Protein AF-A0AAE3E131-F1 (afdb_monomer_lite)

Sequence (321 aa):
MKKLLCIIGIIFATMMSTTAFAEMFSFQSVLGVNDISDIQSAVIVGDNGKCADIEQEDLQQWLNVYWNFQGYEPVILPQSNNGYYYIKLWNKDKTKSYVVNANSGILVGRYGEPSKSHGEVKENYLWYFPYIGNARNALYTENSILQTKYLYEGYNLRDVTSDDVAVVPEDNIFSSDGASDWAKEEMQKAAACNLLPIDFTNEYTRSITRKEFCDLIYRLTATEFNPIADSRKGQQDAIKHVIAERQLEDKISEVSYSDCDDEKIKFLSGAGIIYGMDDGTFAPDDNITREQAAAILYRTAGFLGNKTIVEPNGTTFDMEN

Structure (mmCIF, N/CA/C/O backbone):
data_AF-A0AAE3E131-F1
#
_entry.id   AF-A0AAE3E131-F1
#
loop_
_atom_site.group_PDB
_atom_site.id
_atom_site.type_symbol
_atom_site.label_atom_id
_atom_site.label_alt_id
_atom_site.label_comp_id
_atom_site.label_asym_id
_atom_site.label_entity_id
_atom_site.label_seq_id
_atom_site.pdbx_PDB_ins_code
_atom_site.Cartn_x
_atom_site.Cartn_y
_atom_site.Cartn_z
_atom_site.occupancy
_atom_site.B_iso_or_equiv
_atom_site.auth_seq_id
_atom_site.auth_comp_id
_atom_site.auth_asym_id
_atom_site.auth_atom_id
_atom_site.pdbx_PDB_model_num
ATOM 1 N N . MET A 1 1 ? 7.862 -22.909 -12.259 1.00 36.69 1 MET A N 1
ATOM 2 C CA . MET A 1 1 ? 7.243 -23.090 -13.594 1.00 36.69 1 MET A CA 1
ATOM 3 C C . MET A 1 1 ? 5.723 -23.082 -13.603 1.00 36.69 1 MET A C 1
ATOM 5 O O . MET A 1 1 ? 5.186 -22.568 -14.564 1.00 36.69 1 MET A O 1
ATOM 9 N N . LYS A 1 2 ? 5.028 -23.461 -12.517 1.00 25.12 2 LYS A N 1
ATOM 10 C CA . LYS A 1 2 ? 3.771 -22.765 -12.199 1.00 25.12 2 LYS A CA 1
ATOM 11 C C . LYS A 1 2 ? 4.055 -21.260 -11.985 1.00 25.12 2 LYS A C 1
ATOM 13 O O . LYS A 1 2 ? 3.599 -20.493 -12.792 1.00 25.12 2 LYS A O 1
ATOM 18 N N . LYS A 1 3 ? 5.257 -20.867 -11.553 1.00 28.59 3 LYS A N 1
ATOM 19 C CA . LYS A 1 3 ? 5.491 -19.783 -10.576 1.00 28.59 3 LYS A CA 1
ATOM 20 C C . LYS A 1 3 ? 5.820 -18.393 -11.206 1.00 28.59 3 LYS A C 1
ATOM 22 O O . LYS A 1 3 ? 6.518 -17.612 -10.586 1.00 28.59 3 LYS A O 1
ATOM 27 N N . LEU A 1 4 ? 5.361 -18.113 -12.432 1.00 33.81 4 LEU A N 1
ATOM 28 C CA . LEU A 1 4 ? 5.348 -16.762 -13.056 1.00 33.81 4 LEU A CA 1
ATOM 29 C C . LEU A 1 4 ? 3.899 -16.219 -13.147 1.00 33.81 4 LEU A C 1
ATOM 31 O O . LEU A 1 4 ? 3.644 -15.238 -13.836 1.00 33.81 4 LEU A O 1
ATOM 35 N N . LEU A 1 5 ? 2.964 -16.970 -12.551 1.00 30.42 5 LEU A N 1
ATOM 36 C CA . LEU A 1 5 ? 1.536 -17.100 -12.870 1.00 30.42 5 LEU A CA 1
ATOM 37 C C . LEU A 1 5 ? 0.858 -15.727 -12.937 1.00 30.42 5 LEU A C 1
ATOM 39 O O . LEU A 1 5 ? 0.591 -15.161 -11.896 1.00 30.42 5 LEU A O 1
ATOM 43 N N . CYS A 1 6 ? 0.608 -15.073 -14.063 1.00 30.12 6 CYS A N 1
ATOM 44 C CA . CYS A 1 6 ? 0.939 -15.330 -15.456 1.00 30.12 6 CYS A CA 1
ATOM 45 C C . CYS A 1 6 ? 1.333 -13.970 -16.080 1.00 30.12 6 CYS A C 1
ATOM 47 O O . CYS A 1 6 ? 0.477 -13.270 -16.607 1.00 30.12 6 CYS A O 1
ATOM 49 N N . ILE A 1 7 ? 2.614 -13.575 -15.990 1.00 37.34 7 ILE A N 1
ATOM 50 C CA . ILE A 1 7 ? 3.232 -12.438 -16.720 1.00 37.34 7 ILE A CA 1
ATOM 51 C C . ILE A 1 7 ? 2.386 -11.150 -16.621 1.00 37.34 7 ILE A C 1
ATOM 53 O O . ILE A 1 7 ? 1.762 -10.745 -17.594 1.00 37.34 7 ILE A O 1
ATOM 57 N N . ILE A 1 8 ? 2.321 -10.520 -15.440 1.00 42.91 8 ILE A N 1
ATOM 58 C CA . ILE A 1 8 ? 1.691 -9.193 -15.209 1.00 42.91 8 ILE A CA 1
ATOM 59 C C . ILE A 1 8 ? 0.171 -9.106 -15.500 1.00 42.91 8 ILE A C 1
ATOM 61 O O . ILE A 1 8 ? -0.449 -8.090 -15.221 1.00 42.91 8 ILE A O 1
ATOM 65 N N . GLY A 1 9 ? -0.479 -10.180 -15.957 1.00 34.25 9 GLY A N 1
ATOM 66 C CA . GLY A 1 9 ? -1.739 -10.042 -16.683 1.00 34.25 9 GLY A CA 1
ATOM 67 C C . GLY A 1 9 ? -1.420 -9.524 -18.084 1.00 34.25 9 GLY A C 1
ATOM 68 O O . GLY A 1 9 ? -1.602 -8.355 -18.388 1.00 34.25 9 GLY A O 1
ATOM 69 N N . ILE A 1 10 ? -0.881 -10.404 -18.929 1.00 39.97 10 ILE A N 1
ATOM 70 C CA . ILE A 1 10 ? -0.562 -10.224 -20.354 1.00 39.97 10 ILE A CA 1
ATOM 71 C C . ILE A 1 10 ? -1.475 -9.190 -21.057 1.00 39.97 10 ILE A C 1
ATOM 73 O O . ILE A 1 10 ? -2.520 -9.543 -21.580 1.00 39.97 10 ILE A O 1
ATOM 77 N N . ILE A 1 11 ? -1.005 -7.946 -21.191 1.00 40.03 11 ILE A N 1
ATOM 78 C CA . ILE A 1 11 ? -1.297 -7.071 -22.342 1.00 40.03 11 ILE A CA 1
ATOM 79 C C . ILE A 1 11 ? -2.785 -6.776 -22.483 1.00 40.03 11 ILE A C 1
ATOM 81 O O . ILE A 1 11 ? -3.490 -7.315 -23.338 1.00 40.03 11 ILE A O 1
ATOM 85 N N . PHE A 1 12 ? -3.269 -5.897 -21.628 1.00 36.62 12 PHE A N 1
ATOM 86 C CA . PHE A 1 12 ? -4.630 -5.445 -21.740 1.00 36.62 12 PHE A CA 1
ATOM 87 C C . PHE A 1 12 ? -4.771 -4.374 -22.815 1.00 36.62 12 PHE A C 1
ATOM 89 O O . PHE A 1 12 ? -4.023 -3.404 -22.886 1.00 36.62 12 PHE A O 1
ATOM 96 N N . ALA A 1 13 ? -5.687 -4.656 -23.731 1.00 28.27 13 ALA A N 1
ATOM 97 C CA . ALA A 1 13 ? -5.667 -4.178 -25.093 1.00 28.27 13 ALA A CA 1
ATOM 98 C C . ALA A 1 13 ? -6.467 -2.884 -25.308 1.00 28.27 13 ALA A C 1
ATOM 100 O O . ALA A 1 13 ? -7.664 -2.833 -25.059 1.00 28.27 13 ALA A O 1
ATOM 101 N N . THR A 1 14 ? -5.774 -1.931 -25.935 1.00 36.47 14 THR A N 1
ATOM 102 C CA . THR A 1 14 ? -6.199 -0.990 -26.991 1.00 36.47 14 THR A CA 1
ATOM 103 C C . THR A 1 14 ? -7.286 0.071 -26.741 1.00 36.47 14 THR A C 1
ATOM 105 O O . THR A 1 14 ? -8.470 -0.220 -26.653 1.00 36.47 14 THR A O 1
ATOM 108 N N . MET A 1 15 ? -6.811 1.313 -26.938 1.00 43.84 15 MET A N 1
ATOM 109 C CA . MET A 1 15 ? -7.428 2.534 -27.495 1.00 43.84 15 MET A CA 1
ATOM 110 C C . MET A 1 15 ? -8.333 3.432 -26.619 1.00 43.84 15 MET A C 1
ATOM 112 O O . MET A 1 15 ? -9.508 3.174 -26.416 1.00 43.84 15 MET A O 1
ATOM 116 N N . MET A 1 16 ? -7.742 4.609 -26.348 1.00 37.19 16 MET A N 1
ATOM 117 C CA . MET A 1 16 ? -8.283 5.969 -26.159 1.00 37.19 16 MET A CA 1
ATOM 118 C C . MET A 1 16 ? -8.831 6.460 -24.797 1.00 37.19 16 MET A C 1
ATOM 120 O O . MET A 1 16 ? -9.894 6.081 -24.336 1.00 37.19 16 MET A O 1
ATOM 124 N N . SER A 1 17 ? -8.091 7.484 -24.339 1.00 34.62 17 SER A N 1
ATOM 125 C CA . SER A 1 17 ? -8.411 8.792 -23.730 1.00 34.62 17 SER A CA 1
ATOM 126 C C . SER A 1 17 ? -8.748 8.975 -22.238 1.00 34.62 17 SER A C 1
ATOM 128 O O . SER A 1 17 ? -9.816 8.608 -21.766 1.00 34.62 17 SER A O 1
ATOM 130 N N . THR A 1 18 ? -7.854 9.792 -21.655 1.00 35.41 18 THR A N 1
ATOM 131 C CA . THR A 1 18 ? -7.895 10.735 -20.518 1.00 35.41 18 THR A CA 1
ATOM 132 C C . THR A 1 18 ? -7.893 10.201 -19.086 1.00 35.41 18 THR A C 1
ATOM 134 O O . THR A 1 18 ? -8.876 9.669 -18.593 1.00 35.41 18 THR A O 1
ATOM 137 N N . THR A 1 19 ? -6.764 10.502 -18.438 1.00 33.78 19 THR A N 1
ATOM 138 C CA . THR A 1 19 ? -6.406 10.411 -17.020 1.00 33.78 19 THR A CA 1
ATOM 139 C C . THR A 1 19 ? -7.459 10.998 -16.082 1.00 33.78 19 THR A C 1
ATOM 141 O O . THR A 1 19 ? -7.807 12.176 -16.215 1.00 33.78 19 THR A O 1
ATOM 144 N N . ALA A 1 20 ? -7.841 10.240 -15.057 1.00 33.19 20 ALA A N 1
ATOM 145 C CA . ALA A 1 20 ? -8.354 10.799 -13.812 1.00 33.19 20 ALA A CA 1
ATOM 146 C C . ALA A 1 20 ? -7.302 10.561 -12.720 1.00 33.19 20 ALA A C 1
ATOM 148 O O . ALA A 1 20 ? -6.934 9.422 -12.447 1.00 33.19 20 ALA A O 1
ATOM 149 N N . PHE A 1 21 ? -6.797 11.636 -12.106 1.00 39.88 21 PHE A N 1
ATOM 150 C CA . PHE A 1 21 ? -6.130 11.527 -10.806 1.00 39.88 21 PHE A CA 1
ATOM 151 C C . PHE A 1 21 ? -7.026 10.698 -9.876 1.00 39.88 21 PHE A C 1
ATOM 153 O O . PHE A 1 21 ? -8.243 10.893 -9.905 1.00 39.88 21 PHE A O 1
ATOM 160 N N . ALA A 1 22 ? -6.454 9.808 -9.055 1.00 50.22 22 ALA A N 1
ATOM 161 C CA . ALA A 1 22 ? -7.207 9.203 -7.961 1.00 50.22 22 ALA A CA 1
ATOM 162 C C . ALA A 1 22 ? -7.880 10.341 -7.179 1.00 50.22 22 ALA A C 1
ATOM 164 O O . ALA A 1 22 ? -7.194 11.246 -6.694 1.00 50.22 22 ALA A O 1
ATOM 165 N N . GLU A 1 23 ? -9.214 10.364 -7.158 1.00 59.41 23 GLU A N 1
ATOM 166 C CA . GLU A 1 23 ? -9.962 11.427 -6.493 1.00 59.41 23 GLU A CA 1
ATOM 167 C C . GLU A 1 23 ? -9.481 11.526 -5.040 1.00 59.41 23 GLU A C 1
ATOM 169 O O . GLU A 1 23 ? -9.326 10.518 -4.351 1.00 59.41 23 GLU A O 1
ATOM 174 N N . MET A 1 24 ? -9.177 12.736 -4.569 1.00 72.38 24 MET A N 1
ATOM 175 C CA . MET A 1 24 ? -8.887 12.932 -3.152 1.00 72.38 24 MET A CA 1
ATOM 176 C C . MET A 1 24 ? -10.206 12.857 -2.398 1.00 72.38 24 MET A C 1
ATOM 178 O O . MET A 1 24 ? -11.141 13.600 -2.699 1.00 72.38 24 MET A O 1
ATOM 182 N N . PHE A 1 25 ? -10.275 11.993 -1.394 1.00 80.19 25 PHE A N 1
ATOM 183 C CA . PHE A 1 25 ? -11.496 11.809 -0.626 1.00 80.19 25 PHE A CA 1
ATOM 184 C C . PHE A 1 25 ? -11.457 12.665 0.627 1.00 80.19 25 PHE A C 1
ATOM 186 O O . PHE A 1 25 ? -10.445 12.785 1.302 1.00 80.19 25 PHE A O 1
ATOM 193 N N . SER A 1 26 ? -12.578 13.267 0.970 1.00 85.12 26 SER A N 1
ATOM 194 C CA . SER A 1 26 ? -12.764 13.876 2.282 1.00 85.12 26 SER A CA 1
ATOM 195 C C . SER A 1 26 ? -13.061 12.819 3.353 1.00 85.12 26 SER A C 1
ATOM 197 O O . SER A 1 26 ? -13.515 11.722 3.022 1.00 85.12 26 SER A O 1
ATOM 199 N N . PHE A 1 27 ? -12.875 13.143 4.634 1.00 84.44 27 PHE A N 1
ATOM 200 C CA . PHE A 1 27 ? -13.208 12.223 5.730 1.00 84.44 27 PHE A CA 1
ATOM 201 C C . PHE A 1 27 ? -14.676 11.768 5.662 1.00 84.44 27 PHE A C 1
ATOM 203 O O . PHE A 1 27 ? -14.966 10.573 5.705 1.00 84.44 27 PHE A O 1
ATOM 210 N N . GLN A 1 28 ? -15.591 12.715 5.436 1.00 84.56 28 GLN A N 1
ATOM 211 C CA . GLN A 1 28 ? -17.020 12.459 5.262 1.00 84.56 28 GLN A CA 1
ATOM 212 C C . GLN A 1 28 ? -17.319 11.487 4.115 1.00 84.56 28 GLN A C 1
ATOM 214 O O . GLN A 1 28 ? -18.124 10.572 4.282 1.00 84.56 28 GLN A O 1
ATOM 219 N N . SER A 1 29 ? -16.644 11.629 2.967 1.00 83.75 29 SER A N 1
ATOM 220 C CA . SER A 1 29 ? -16.843 10.721 1.829 1.00 83.75 29 SER A CA 1
ATOM 221 C C . SER A 1 29 ? -16.262 9.332 2.077 1.00 83.75 29 SER A C 1
ATOM 223 O O . SER A 1 29 ? -16.870 8.358 1.651 1.00 83.75 29 SER A O 1
ATOM 225 N N . VAL A 1 30 ? -15.129 9.228 2.786 1.00 83.19 30 VAL A N 1
ATOM 226 C CA . VAL A 1 30 ? -14.532 7.929 3.147 1.00 83.19 30 VAL A CA 1
ATOM 227 C C . VAL A 1 30 ? -15.467 7.152 4.073 1.00 83.19 30 VAL A C 1
ATOM 229 O O . VAL A 1 30 ? -15.675 5.958 3.879 1.00 83.19 30 VAL A O 1
ATOM 232 N N . LEU A 1 31 ? -16.057 7.825 5.065 1.00 80.25 31 LEU A N 1
ATOM 233 C CA . LEU A 1 31 ? -16.977 7.183 6.006 1.00 80.25 31 LEU A CA 1
ATOM 234 C C . LEU A 1 31 ? -18.408 7.052 5.465 1.00 80.25 31 LEU A C 1
ATOM 236 O O . LEU A 1 31 ? -19.213 6.317 6.028 1.00 80.25 31 LEU A O 1
ATOM 240 N N . GLY A 1 32 ? -18.768 7.775 4.404 1.00 79.50 32 GLY A N 1
ATOM 241 C CA . GLY A 1 32 ? -20.157 7.875 3.953 1.00 79.50 32 GLY A CA 1
ATOM 242 C C . GLY A 1 32 ? -21.075 8.529 4.996 1.00 79.50 32 GLY A C 1
ATOM 243 O O . GLY A 1 32 ? -22.240 8.147 5.117 1.00 79.50 32 GLY A O 1
ATOM 244 N N . VAL A 1 33 ? -20.546 9.484 5.768 1.00 82.94 33 VAL A N 1
ATOM 245 C CA . VAL A 1 33 ? -21.255 10.225 6.824 1.00 82.94 33 VAL A CA 1
ATOM 246 C C . VAL A 1 33 ? -21.254 11.705 6.465 1.00 82.94 33 VAL A C 1
ATOM 248 O O . VAL A 1 33 ? -20.189 12.288 6.326 1.00 82.94 33 VAL A O 1
ATOM 251 N N . ASN A 1 34 ? -22.428 12.324 6.335 1.00 85.12 34 ASN A N 1
ATOM 252 C CA . ASN A 1 34 ? -22.541 13.709 5.856 1.00 85.12 34 ASN A CA 1
ATOM 253 C C . ASN A 1 34 ? -22.439 14.766 6.968 1.00 85.12 34 ASN A C 1
ATOM 255 O O . ASN A 1 34 ? -22.196 15.934 6.668 1.00 85.12 34 ASN A O 1
ATOM 259 N N . ASP A 1 35 ? -22.625 14.372 8.230 1.00 87.38 35 ASP A N 1
ATOM 260 C CA . ASP A 1 35 ? -22.611 15.266 9.387 1.00 87.38 35 ASP A CA 1
ATOM 261 C C . ASP A 1 35 ? -21.749 14.669 10.508 1.00 87.38 35 ASP A C 1
ATOM 263 O O . ASP A 1 35 ? -21.942 13.528 10.923 1.00 87.38 35 ASP A O 1
ATOM 267 N N . ILE A 1 36 ? -20.791 15.446 11.018 1.00 88.31 36 ILE A N 1
ATOM 268 C CA . ILE A 1 36 ? -19.881 15.024 12.092 1.00 88.31 36 ILE A CA 1
ATOM 269 C C . ILE A 1 36 ? -20.637 14.633 13.369 1.00 88.31 36 ILE A C 1
ATOM 271 O O . ILE A 1 36 ? -20.179 13.771 14.116 1.00 88.31 36 ILE A O 1
ATOM 275 N N . SER A 1 37 ? -21.820 15.216 13.595 1.00 88.69 37 SER A N 1
ATOM 276 C CA . SER A 1 37 ? -22.681 14.935 14.748 1.00 88.69 37 SER A CA 1
ATOM 277 C C . SER A 1 37 ? -23.374 13.568 14.692 1.00 88.69 37 SER A C 1
ATOM 279 O O . SER A 1 37 ? -23.933 13.115 15.702 1.00 88.69 37 SER A O 1
ATOM 281 N N . ASP A 1 38 ? -23.306 12.883 13.546 1.00 89.56 38 ASP A N 1
ATOM 282 C CA . ASP A 1 38 ? -23.726 11.491 13.427 1.00 89.56 38 ASP A CA 1
ATOM 283 C C . ASP A 1 38 ? -22.734 10.538 14.102 1.00 89.56 38 ASP A C 1
ATOM 285 O O . ASP A 1 38 ? -23.096 9.393 14.354 1.00 89.56 38 ASP A O 1
ATOM 289 N N . ILE A 1 39 ? -21.515 10.971 14.438 1.00 90.62 39 ILE A N 1
ATOM 290 C CA . ILE A 1 39 ? -20.549 10.165 15.192 1.00 90.62 39 ILE A CA 1
ATOM 291 C C . ILE A 1 39 ? -20.650 10.544 16.673 1.00 90.62 39 ILE A C 1
ATOM 293 O O . ILE A 1 39 ? -20.176 11.594 17.099 1.00 90.62 39 ILE A O 1
ATOM 297 N N . GLN A 1 40 ? -21.302 9.688 17.463 1.00 88.69 40 GLN A N 1
ATOM 298 C CA . GLN A 1 40 ? -21.672 10.004 18.856 1.00 88.69 40 GLN A CA 1
ATOM 299 C C . GLN A 1 40 ? -20.920 9.205 19.914 1.00 88.69 40 GLN A C 1
ATOM 301 O O . GLN A 1 40 ? -21.061 9.466 21.103 1.00 88.69 40 GLN A O 1
ATOM 306 N N . SER A 1 41 ? -20.167 8.191 19.507 1.00 91.44 41 SER A N 1
ATOM 307 C CA . SER A 1 41 ? -19.395 7.375 20.435 1.00 91.44 41 SER A CA 1
ATOM 308 C C . SER A 1 41 ? -18.184 6.794 19.738 1.00 91.44 41 SER A C 1
ATOM 310 O O . SER A 1 41 ? -18.235 6.491 18.542 1.00 91.44 41 SER A O 1
ATOM 312 N N . ALA A 1 42 ? -17.128 6.597 20.515 1.00 93.19 42 ALA A N 1
ATOM 313 C CA . ALA A 1 42 ? -15.897 5.984 20.072 1.00 93.19 42 ALA A CA 1
ATOM 314 C C . ALA A 1 42 ? -15.270 5.185 21.211 1.00 93.19 42 ALA A C 1
ATOM 316 O O . ALA A 1 42 ? -15.413 5.545 22.378 1.00 93.19 42 ALA A O 1
ATOM 317 N N . VAL A 1 43 ? -14.559 4.123 20.859 1.00 93.50 43 VAL A N 1
ATOM 318 C CA . VAL A 1 43 ? -13.738 3.348 21.786 1.00 93.50 43 VAL A CA 1
ATOM 319 C C . VAL A 1 43 ? -12.319 3.325 21.247 1.00 93.50 43 VAL A C 1
ATOM 321 O O . VAL A 1 43 ? -12.108 3.158 20.042 1.00 93.50 43 VAL A O 1
ATOM 324 N N . ILE A 1 44 ? -11.344 3.490 22.133 1.00 92.81 44 ILE A N 1
ATOM 325 C CA . ILE A 1 44 ? -9.950 3.198 21.827 1.00 92.81 44 ILE A CA 1
ATOM 326 C C . ILE A 1 44 ? -9.612 1.808 22.351 1.00 92.81 44 ILE A C 1
ATOM 328 O O . ILE A 1 44 ? -9.830 1.487 23.520 1.00 92.81 44 ILE A O 1
ATOM 332 N N . VAL A 1 45 ? -9.097 0.969 21.462 1.00 90.81 45 VAL A N 1
ATOM 333 C CA . VAL A 1 45 ? -8.756 -0.426 21.732 1.00 90.81 45 VAL A CA 1
ATOM 334 C C . VAL A 1 45 ? -7.248 -0.566 21.679 1.00 90.81 45 VAL A C 1
ATOM 336 O O . VAL A 1 45 ? -6.649 -0.270 20.650 1.00 90.81 45 VAL A O 1
ATOM 339 N N . GLY A 1 46 ? -6.641 -0.993 22.783 1.00 88.00 46 GLY A N 1
ATOM 340 C CA . GLY A 1 46 ? -5.213 -1.266 22.892 1.00 88.00 46 GLY A CA 1
ATOM 341 C C . GLY A 1 46 ? -4.830 -2.663 22.409 1.00 88.00 46 GLY A C 1
ATOM 342 O O . GLY A 1 46 ? -5.649 -3.577 22.334 1.00 88.00 46 GLY A O 1
ATOM 343 N N . ASP A 1 47 ? -3.543 -2.837 22.131 1.00 81.75 47 ASP A N 1
ATOM 344 C CA . ASP A 1 47 ? -2.906 -4.127 21.834 1.00 81.75 47 ASP A CA 1
ATOM 345 C C . ASP A 1 47 ? -2.760 -5.025 23.080 1.00 81.75 47 ASP A C 1
ATOM 347 O O . ASP A 1 47 ? -2.653 -6.245 22.980 1.00 81.75 47 ASP A O 1
ATOM 351 N N . ASN A 1 48 ? -2.835 -4.432 24.271 1.00 82.00 48 ASN A N 1
ATOM 352 C CA . ASN A 1 48 ? -2.786 -5.096 25.575 1.00 82.00 48 ASN A CA 1
ATOM 353 C C . ASN A 1 48 ? -4.084 -5.835 25.974 1.00 82.00 48 ASN A C 1
ATOM 355 O O . ASN A 1 48 ? -4.229 -6.240 27.130 1.00 82.00 48 ASN A O 1
ATOM 359 N N . GLY A 1 49 ? -5.044 -5.983 25.055 1.00 85.75 49 GLY A N 1
ATOM 360 C CA . GLY A 1 49 ? -6.335 -6.629 25.316 1.00 85.75 49 GLY A CA 1
ATOM 361 C C . GLY A 1 49 ? -7.294 -5.796 26.173 1.00 85.75 49 GLY A C 1
ATOM 362 O O . GLY A 1 49 ? -8.275 -6.335 26.692 1.00 85.75 49 GLY A O 1
ATOM 363 N N . LYS A 1 50 ? -7.029 -4.494 26.331 1.00 90.81 50 LYS A N 1
ATOM 364 C CA . LYS A 1 50 ? -7.893 -3.545 27.041 1.00 90.81 50 LYS A CA 1
ATOM 365 C C . LYS A 1 50 ? -8.409 -2.460 26.106 1.00 90.81 50 LYS A C 1
ATOM 367 O O . LYS A 1 50 ? -7.795 -2.141 25.092 1.00 90.81 50 LYS A O 1
ATOM 372 N N . CYS A 1 51 ? -9.535 -1.868 26.473 1.00 93.81 51 CYS A N 1
ATOM 373 C CA . CYS A 1 51 ? -10.112 -0.726 25.777 1.00 93.81 51 CYS A CA 1
ATOM 374 C C . CYS A 1 51 ? -10.720 0.278 26.762 1.00 93.81 51 CYS A C 1
ATOM 376 O O . CYS A 1 51 ? -10.930 -0.042 27.938 1.00 93.81 51 CYS A O 1
ATOM 378 N N . ALA A 1 52 ? -11.001 1.480 26.266 1.00 95.00 52 ALA A N 1
ATOM 379 C CA . ALA A 1 52 ? -11.722 2.518 26.991 1.00 95.00 52 ALA A CA 1
ATOM 380 C C . ALA A 1 52 ? -12.639 3.304 26.051 1.00 95.00 52 ALA A C 1
ATOM 382 O O . ALA A 1 52 ? -12.279 3.591 24.906 1.00 95.00 52 ALA A O 1
ATOM 383 N N . ASP A 1 53 ? -13.819 3.661 26.550 1.00 94.44 53 ASP A N 1
ATOM 384 C CA . ASP A 1 53 ? -14.744 4.539 25.839 1.00 94.44 53 ASP A CA 1
ATOM 385 C C . ASP A 1 53 ? -14.207 5.978 25.889 1.00 94.44 53 ASP A C 1
ATOM 387 O O . ASP A 1 53 ? -13.770 6.440 26.944 1.00 94.44 53 ASP A O 1
ATOM 391 N N . ILE A 1 54 ? -14.226 6.676 24.752 1.00 94.31 54 ILE A N 1
ATOM 392 C CA . ILE A 1 54 ? -13.733 8.052 24.637 1.00 94.31 54 ILE A CA 1
ATOM 393 C C . ILE A 1 54 ? -14.843 9.019 25.064 1.00 94.31 54 ILE A C 1
ATOM 395 O O . ILE A 1 54 ? -15.965 8.954 24.557 1.00 94.31 54 ILE A O 1
ATOM 399 N N . GLU A 1 55 ? -14.531 9.932 25.984 1.00 94.56 55 GLU A N 1
ATOM 400 C CA . GLU A 1 55 ? -15.443 10.990 26.417 1.00 94.56 55 GLU A CA 1
ATOM 401 C C . GLU A 1 55 ? -15.817 11.923 25.257 1.00 94.56 55 GLU A C 1
ATOM 403 O O . GLU A 1 55 ? -15.014 12.220 24.371 1.00 94.56 55 GLU A O 1
ATOM 408 N N . GLN A 1 56 ? -17.048 12.441 25.286 1.00 93.44 56 GLN A N 1
ATOM 409 C CA . GLN A 1 56 ? -17.617 13.209 24.175 1.00 93.44 56 GLN A CA 1
ATOM 410 C C . GLN A 1 56 ? -16.794 14.452 23.794 1.00 93.44 56 GLN A C 1
ATOM 412 O O . GLN A 1 56 ? -16.726 14.803 22.617 1.00 93.44 56 GLN A O 1
ATOM 417 N N . GLU A 1 57 ? -16.187 15.129 24.773 1.00 94.31 57 GLU A N 1
ATOM 418 C CA . GLU A 1 57 ? -15.364 16.317 24.526 1.00 94.31 57 GLU A CA 1
ATOM 419 C C . GLU A 1 57 ? -14.097 15.969 23.734 1.00 94.31 57 GLU A C 1
ATOM 421 O O . GLU A 1 57 ? -13.831 16.592 22.704 1.00 94.31 57 GLU A O 1
ATOM 426 N N . ASP A 1 58 ? -13.368 14.933 24.157 1.00 95.25 58 ASP A N 1
ATOM 427 C CA . ASP A 1 58 ? -12.165 14.467 23.462 1.00 95.25 58 ASP A CA 1
ATOM 428 C C . ASP A 1 58 ? -12.499 13.912 22.075 1.00 95.25 58 ASP A C 1
ATOM 430 O O . ASP A 1 58 ? -11.783 14.176 21.109 1.00 95.25 58 ASP A O 1
ATOM 434 N N . LEU A 1 59 ? -13.615 13.181 21.955 1.00 94.31 59 LEU A N 1
ATOM 435 C CA . LEU A 1 59 ? -14.090 12.674 20.671 1.00 94.31 59 LEU A CA 1
ATOM 436 C C . LEU A 1 59 ? -14.336 13.823 19.688 1.00 94.31 59 LEU A C 1
ATOM 438 O O . LEU A 1 59 ? -13.916 13.749 18.535 1.00 94.31 59 LEU A O 1
ATOM 442 N N . GLN A 1 60 ? -14.985 14.901 20.131 1.00 93.62 60 GLN A N 1
ATOM 443 C CA . GLN A 1 60 ? -15.263 16.043 19.265 1.00 93.62 60 GLN A CA 1
ATOM 444 C C . GLN A 1 60 ? -13.980 16.771 18.842 1.00 93.62 60 GLN A C 1
ATOM 446 O O . GLN A 1 60 ? -13.868 17.181 17.684 1.00 93.62 60 GLN A O 1
ATOM 451 N N . GLN A 1 61 ? -13.016 16.928 19.755 1.00 93.19 61 GLN A N 1
ATOM 452 C CA . GLN A 1 61 ? -11.710 17.512 19.437 1.00 93.19 61 GLN A CA 1
ATOM 453 C C . GLN A 1 61 ? -10.982 16.672 18.383 1.00 93.19 61 GLN A C 1
ATOM 455 O O . GLN A 1 61 ? -10.570 17.207 17.354 1.00 93.19 61 GLN A O 1
ATOM 460 N N . TRP A 1 62 ? -10.922 15.357 18.590 1.00 93.06 62 TRP A N 1
ATOM 461 C CA . TRP A 1 62 ? -10.281 14.423 17.672 1.00 93.06 62 TRP A CA 1
ATOM 462 C C . TRP A 1 62 ? -10.965 14.392 16.293 1.00 93.06 62 TRP A C 1
ATOM 464 O O . TRP A 1 62 ? -10.298 14.516 15.261 1.00 93.06 62 TRP A O 1
ATOM 474 N N . LEU A 1 63 ? -12.303 14.318 16.251 1.00 92.00 63 LEU A N 1
ATOM 475 C CA . LEU A 1 63 ? -13.068 14.327 14.999 1.00 92.00 63 LEU A CA 1
ATOM 476 C C . LEU A 1 63 ? -12.841 15.614 14.206 1.00 92.00 63 LEU A C 1
ATOM 478 O O . LEU A 1 63 ? -12.711 15.553 12.987 1.00 92.00 63 LEU A O 1
ATOM 482 N N . ASN A 1 64 ? -12.745 16.771 14.869 1.00 91.31 64 ASN A N 1
ATOM 483 C CA . ASN A 1 64 ? -12.494 18.044 14.192 1.00 91.31 64 ASN A CA 1
ATOM 484 C C . ASN A 1 64 ? -11.162 18.055 13.427 1.00 91.31 64 ASN A C 1
ATOM 486 O O . ASN A 1 64 ? -11.078 18.716 12.390 1.00 91.31 64 ASN A O 1
ATOM 490 N N . VAL A 1 65 ? -10.136 17.337 13.898 1.00 89.56 65 VAL A N 1
ATOM 491 C CA . VAL A 1 65 ? -8.855 17.253 13.182 1.00 89.56 65 VAL A CA 1
ATOM 492 C C . VAL A 1 65 ? -9.006 16.426 11.907 1.00 89.56 65 VAL A C 1
ATOM 494 O O . VAL A 1 65 ? -8.631 16.891 10.830 1.00 89.56 65 VAL A O 1
ATOM 497 N N . TYR A 1 66 ? -9.615 15.242 12.000 1.00 88.12 66 TYR A N 1
ATOM 498 C CA . TYR A 1 66 ? -9.844 14.379 10.837 1.00 88.12 66 TYR A CA 1
ATOM 499 C C . TYR A 1 66 ? -10.807 15.007 9.819 1.00 88.12 66 TYR A C 1
ATOM 501 O O . TYR A 1 66 ? -10.552 14.951 8.613 1.00 88.12 66 TYR A O 1
ATOM 509 N N . TRP A 1 67 ? -11.885 15.637 10.294 1.00 88.38 67 TRP A N 1
ATOM 510 C CA . TRP A 1 67 ? -12.935 16.228 9.461 1.00 88.38 67 TRP A CA 1
ATOM 511 C C . TRP A 1 67 ? -12.433 17.399 8.620 1.00 88.38 67 TRP A C 1
ATOM 513 O O . TRP A 1 67 ? -12.792 17.537 7.454 1.00 88.38 67 TRP A O 1
ATOM 523 N N . ASN A 1 68 ? -11.576 18.239 9.203 1.00 85.88 68 ASN A N 1
ATOM 524 C CA . ASN A 1 68 ? -11.055 19.432 8.535 1.00 85.88 68 ASN A CA 1
ATOM 525 C C . ASN A 1 68 ? -9.761 19.169 7.751 1.00 85.88 68 ASN A C 1
ATOM 527 O O . ASN A 1 68 ? -9.171 20.100 7.189 1.00 85.88 68 ASN A O 1
ATOM 531 N N . PHE A 1 69 ? -9.306 17.916 7.705 1.00 85.69 69 PHE A N 1
ATOM 532 C CA . PHE A 1 69 ? -8.098 17.559 6.988 1.00 85.69 69 PHE A CA 1
ATOM 533 C C . PHE A 1 69 ? -8.253 17.718 5.463 1.00 85.69 69 PHE A C 1
ATOM 535 O O . PHE A 1 69 ? -9.278 17.368 4.877 1.00 85.69 69 PHE A O 1
ATOM 542 N N . GLN A 1 70 ? -7.209 18.231 4.803 1.00 76.75 70 GLN A N 1
ATOM 543 C CA . GLN A 1 70 ? -7.188 18.506 3.361 1.00 76.75 70 GLN A CA 1
ATOM 544 C C . GLN A 1 70 ? -6.915 17.225 2.549 1.00 76.75 70 GLN A C 1
ATOM 546 O O . GLN A 1 70 ? -5.820 17.029 2.023 1.00 76.75 70 GLN A O 1
ATOM 551 N N . GLY A 1 71 ? -7.929 16.364 2.453 1.00 83.19 71 GLY A N 1
ATOM 552 C CA . GLY A 1 71 ? -7.986 15.233 1.524 1.00 83.19 71 GLY A CA 1
ATOM 553 C C . GLY A 1 71 ? -7.180 13.992 1.930 1.00 83.19 71 GLY A C 1
ATOM 554 O O . GLY A 1 71 ? -6.049 14.059 2.407 1.00 83.19 71 GLY A O 1
ATOM 555 N N . TYR A 1 72 ? -7.766 12.829 1.681 1.00 85.44 72 TYR A N 1
ATOM 556 C CA . TYR A 1 72 ? -7.197 11.515 1.918 1.00 85.44 72 TYR A CA 1
ATOM 557 C C . TYR A 1 72 ? -6.959 10.809 0.585 1.00 85.44 72 TYR A C 1
ATOM 559 O O . TYR A 1 72 ? -7.795 10.855 -0.319 1.00 85.44 72 TYR A O 1
ATOM 567 N N . GLU A 1 73 ? -5.819 10.140 0.482 1.00 83.75 73 GLU A N 1
ATOM 568 C CA . GLU A 1 73 ? -5.461 9.279 -0.636 1.00 83.75 73 GLU A CA 1
ATOM 569 C C . GLU A 1 73 ? -5.668 7.804 -0.269 1.00 83.75 73 GLU A C 1
ATOM 571 O O . GLU A 1 73 ? -5.384 7.404 0.868 1.00 83.75 73 GLU A O 1
ATOM 576 N N . PRO A 1 74 ? -6.136 6.982 -1.217 1.00 81.81 74 PRO A N 1
ATOM 577 C CA . PRO A 1 74 ? -6.178 5.545 -1.036 1.00 81.81 74 PRO A CA 1
ATOM 578 C C . PRO A 1 74 ? -4.773 4.933 -1.129 1.00 81.81 74 PRO A C 1
ATOM 580 O O . PRO A 1 74 ? -3.985 5.259 -2.013 1.00 81.81 74 PRO A O 1
ATOM 583 N N . VAL A 1 75 ? -4.470 3.980 -0.255 1.00 79.50 75 VAL A N 1
ATOM 584 C CA . VAL A 1 75 ? -3.291 3.108 -0.331 1.00 79.50 75 VAL A CA 1
ATOM 585 C C . VAL A 1 75 ? -3.679 1.691 0.079 1.00 79.50 75 VAL A C 1
ATOM 587 O O . VAL A 1 75 ? -4.662 1.478 0.781 1.00 79.50 75 VAL A O 1
ATOM 590 N N . ILE A 1 76 ? -2.889 0.707 -0.334 1.00 79.12 76 ILE A N 1
ATOM 591 C CA . ILE A 1 76 ? -3.150 -0.704 -0.038 1.00 79.12 76 ILE A CA 1
ATOM 592 C C . ILE A 1 76 ? -2.107 -1.180 0.961 1.00 79.12 76 ILE A C 1
ATOM 594 O O . ILE A 1 76 ? -0.917 -1.093 0.656 1.00 79.12 76 ILE A O 1
ATOM 598 N N . LEU A 1 77 ? -2.552 -1.676 2.117 1.00 78.12 77 LEU A N 1
ATOM 599 C CA . LEU A 1 77 ? -1.682 -2.232 3.154 1.00 78.12 77 LEU A CA 1
ATOM 600 C C . LEU A 1 77 ? -2.234 -3.568 3.680 1.00 78.12 77 LEU A C 1
ATOM 602 O O . LEU A 1 77 ? -3.455 -3.682 3.852 1.00 78.12 77 LEU A O 1
ATOM 606 N N . PRO A 1 78 ? -1.382 -4.568 3.973 1.00 77.38 78 PRO A N 1
ATOM 607 C CA . PRO A 1 78 ? -1.785 -5.744 4.723 1.00 77.38 78 PRO A CA 1
ATOM 608 C C . PRO A 1 78 ? -2.290 -5.328 6.104 1.00 77.38 78 PRO A C 1
ATOM 610 O O . PRO A 1 78 ? -1.784 -4.393 6.727 1.00 77.38 78 PRO A O 1
ATOM 613 N N . GLN A 1 79 ? -3.284 -6.045 6.617 1.00 74.25 79 GLN A N 1
ATOM 614 C CA . GLN A 1 79 ? -3.650 -5.903 8.018 1.00 74.25 79 GLN A CA 1
ATOM 615 C C . GLN A 1 79 ? -2.608 -6.651 8.844 1.00 74.25 79 GLN A C 1
ATOM 617 O O . GLN A 1 79 ? -2.519 -7.878 8.793 1.00 74.25 79 GLN A O 1
ATOM 622 N N . SER A 1 80 ? -1.805 -5.921 9.615 1.00 58.69 80 SER A N 1
ATOM 623 C CA . SER A 1 80 ? -1.035 -6.550 10.679 1.00 58.69 80 SER A CA 1
ATOM 624 C C . SER A 1 80 ? -2.028 -6.985 11.754 1.00 58.69 80 SER A C 1
ATOM 626 O O . SER A 1 80 ? -2.644 -6.160 12.427 1.00 58.69 80 SER A O 1
ATOM 628 N N . ASN A 1 81 ? -2.255 -8.292 11.881 1.00 50.06 81 ASN A N 1
ATOM 629 C CA . ASN A 1 81 ? -3.027 -8.819 12.999 1.00 50.06 81 ASN A CA 1
ATOM 630 C C . ASN A 1 81 ? -2.360 -8.360 14.312 1.00 50.06 81 ASN A C 1
ATOM 632 O O . ASN A 1 81 ? -1.295 -8.850 14.676 1.00 50.06 81 ASN A O 1
ATOM 636 N N . ASN A 1 82 ? -3.018 -7.431 15.009 1.00 50.66 82 ASN A N 1
ATOM 637 C CA . ASN A 1 82 ? -2.907 -7.174 16.448 1.00 50.66 82 ASN A CA 1
ATOM 638 C C . ASN A 1 82 ? -1.559 -6.671 17.000 1.00 50.66 82 ASN A C 1
ATOM 640 O O . ASN A 1 82 ? -1.096 -7.173 18.020 1.00 50.66 82 ASN A O 1
ATOM 644 N N . GLY A 1 83 ? -0.953 -5.653 16.381 1.00 51.84 83 GLY A N 1
ATOM 645 C CA . GLY A 1 83 ? 0.226 -4.971 16.948 1.00 51.84 83 GLY A CA 1
ATOM 646 C C . GLY A 1 83 ? 0.031 -3.506 17.354 1.00 51.84 83 GLY A C 1
ATOM 647 O O . GLY A 1 83 ? 0.949 -2.911 17.904 1.00 51.84 83 GLY A O 1
ATOM 648 N N . TYR A 1 84 ? -1.120 -2.897 17.055 1.00 66.75 84 TYR A N 1
ATOM 649 C CA . TYR A 1 84 ? -1.337 -1.462 17.258 1.00 66.75 84 TYR A CA 1
ATOM 650 C C . TYR A 1 84 ? -2.746 -1.180 17.771 1.00 66.75 84 TYR A C 1
ATOM 652 O O . TYR A 1 84 ? -3.697 -1.878 17.412 1.00 66.75 84 TYR A O 1
ATOM 660 N N . TYR A 1 85 ? -2.874 -0.134 18.590 1.00 84.50 85 TYR A N 1
ATOM 661 C CA . TYR A 1 85 ? -4.173 0.361 19.026 1.00 84.50 85 TYR A CA 1
ATOM 662 C C . TYR A 1 85 ? -4.971 0.930 17.841 1.00 84.50 85 TYR A C 1
ATOM 664 O O . TYR A 1 85 ? -4.412 1.371 16.832 1.00 84.50 85 TYR A O 1
ATOM 672 N N . TYR A 1 86 ? -6.291 0.949 17.963 1.00 88.69 86 TYR A N 1
ATOM 673 C CA . TYR A 1 86 ? -7.170 1.598 16.996 1.00 88.69 86 TYR A CA 1
ATOM 674 C C . TYR A 1 86 ? -8.339 2.269 17.699 1.00 88.69 86 TYR A C 1
ATOM 676 O O . TYR A 1 86 ? -8.687 1.946 18.833 1.00 88.69 86 TYR A O 1
ATOM 684 N N . ILE A 1 87 ? -8.947 3.213 16.998 1.00 90.94 87 ILE A N 1
ATOM 685 C CA . ILE A 1 87 ? -10.164 3.890 17.407 1.00 90.94 87 ILE A CA 1
ATOM 686 C C . ILE A 1 87 ? -11.293 3.326 16.554 1.00 90.94 87 ILE A C 1
ATOM 688 O O . ILE A 1 87 ? -11.245 3.393 15.322 1.00 90.94 87 ILE A O 1
ATOM 692 N N . LYS A 1 88 ? -12.302 2.754 17.210 1.00 90.25 88 LYS A N 1
ATOM 693 C CA . LYS A 1 88 ? -13.544 2.330 16.568 1.00 90.25 88 LYS A CA 1
ATOM 694 C C . LYS A 1 88 ? -14.620 3.373 16.839 1.00 90.25 88 LYS A C 1
ATOM 696 O O . LYS A 1 88 ? -14.852 3.755 17.982 1.00 90.25 88 LYS A O 1
ATOM 701 N N . LEU A 1 89 ? -15.248 3.841 15.768 1.00 89.94 89 LEU A N 1
ATOM 702 C CA . LEU A 1 89 ? -16.307 4.849 15.779 1.00 89.94 89 LEU A CA 1
ATOM 703 C C . LEU A 1 89 ? -17.617 4.203 15.350 1.00 89.94 89 LEU A C 1
ATOM 705 O O . LEU A 1 89 ? -17.596 3.272 14.546 1.00 89.94 89 LEU A O 1
ATOM 709 N N . TRP A 1 90 ? -18.745 4.748 15.799 1.00 88.50 90 TRP A N 1
ATOM 710 C CA . TRP A 1 90 ? -20.066 4.351 15.313 1.00 88.50 90 TRP A CA 1
ATO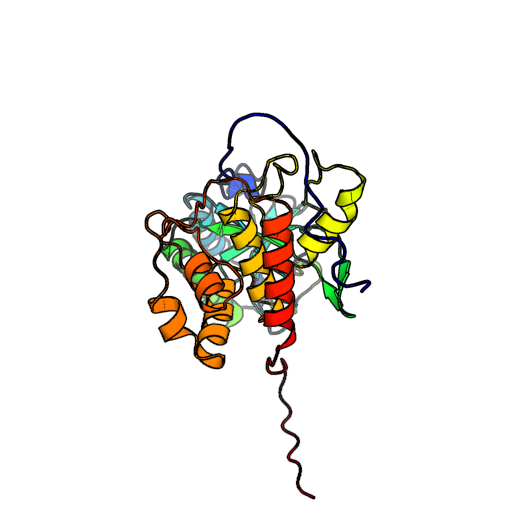M 711 C C . TRP A 1 90 ? -20.859 5.552 14.839 1.00 88.50 90 TRP A C 1
ATOM 713 O O . TRP A 1 90 ? -20.742 6.648 15.393 1.00 88.50 90 TRP A O 1
ATOM 723 N N . ASN A 1 91 ? -21.719 5.315 13.854 1.00 85.00 91 ASN A N 1
ATOM 724 C CA . ASN A 1 91 ? -22.793 6.251 13.575 1.00 85.00 91 ASN A CA 1
ATOM 725 C C . ASN A 1 91 ? -23.840 6.243 14.710 1.00 85.00 91 ASN A C 1
ATOM 727 O O . ASN A 1 91 ? -23.885 5.346 15.553 1.00 85.00 91 ASN A O 1
ATOM 731 N N . LYS A 1 92 ? -24.701 7.260 14.722 1.00 83.56 92 LYS A N 1
ATOM 732 C CA . LYS A 1 92 ? -25.653 7.573 15.794 1.00 83.56 92 LYS A CA 1
ATOM 733 C C . LYS A 1 92 ? -26.578 6.419 16.175 1.00 83.56 92 LYS A C 1
ATOM 735 O O . LYS A 1 92 ? -26.908 6.259 17.345 1.00 83.56 92 LYS A O 1
ATOM 740 N N . ASP A 1 93 ? -27.003 5.625 15.198 1.00 83.19 93 ASP A N 1
ATOM 741 C CA . ASP A 1 93 ? -27.873 4.463 15.406 1.00 83.19 93 ASP A CA 1
ATOM 742 C C . ASP A 1 93 ? -27.097 3.153 15.661 1.00 83.19 93 ASP A C 1
ATOM 744 O O . ASP A 1 93 ? -27.714 2.105 15.851 1.00 83.19 93 ASP A O 1
ATOM 748 N N . LYS A 1 94 ? -25.757 3.213 15.692 1.00 81.69 94 LYS A N 1
ATOM 749 C CA . LYS A 1 94 ? -24.820 2.091 15.850 1.00 81.69 94 LYS A CA 1
ATOM 750 C C . LYS A 1 94 ? -24.966 0.978 14.807 1.00 81.69 94 LYS A C 1
ATOM 752 O O . LYS A 1 94 ? -24.547 -0.150 15.053 1.00 81.69 94 LYS A O 1
ATOM 757 N N . THR A 1 95 ? -25.521 1.277 13.634 1.00 77.44 95 THR A N 1
ATOM 758 C CA . THR A 1 95 ? -25.652 0.302 12.536 1.00 77.44 95 THR A CA 1
ATOM 759 C C . THR A 1 95 ? -24.378 0.148 11.706 1.00 77.44 95 THR A C 1
ATOM 761 O O . THR A 1 95 ? -24.214 -0.863 11.026 1.00 77.44 95 THR A O 1
ATOM 764 N N . LYS A 1 96 ? -23.465 1.125 11.758 1.00 75.94 96 LYS A N 1
ATOM 765 C CA . LYS A 1 96 ? -22.182 1.116 11.048 1.00 75.94 96 LYS A CA 1
ATOM 766 C C . LYS A 1 96 ? -21.046 1.474 11.993 1.00 75.94 96 LYS A C 1
ATOM 768 O O . LYS A 1 96 ? -21.189 2.370 12.827 1.00 75.94 96 LYS A O 1
ATOM 773 N N . SER A 1 97 ? -19.907 0.809 11.820 1.00 82.12 97 SER A N 1
ATOM 774 C CA . SER A 1 97 ? -18.677 1.138 12.533 1.00 82.12 97 SER A CA 1
ATOM 775 C C . SER A 1 97 ? -17.515 1.392 11.589 1.00 82.12 97 SER A C 1
ATOM 777 O O . SER A 1 97 ? -17.434 0.767 10.535 1.00 82.12 97 SER A O 1
ATOM 779 N N . TYR A 1 98 ? -16.595 2.249 12.013 1.00 82.50 98 TYR A N 1
ATOM 780 C CA . TYR A 1 98 ? -15.416 2.640 11.246 1.00 82.50 98 TYR A CA 1
ATOM 781 C C . TYR A 1 98 ? -14.163 2.474 12.088 1.00 82.50 98 TYR A C 1
ATOM 783 O O . TYR A 1 98 ? -14.225 2.569 13.315 1.00 82.50 98 TYR A O 1
ATOM 791 N N . VAL A 1 99 ? -13.032 2.240 11.428 1.00 86.38 99 VAL A N 1
ATOM 792 C CA . VAL A 1 99 ? -11.766 1.934 12.092 1.00 86.38 99 VAL A CA 1
ATOM 793 C C . VAL A 1 99 ? -10.721 2.951 11.669 1.00 86.38 99 VAL A C 1
ATOM 795 O O . VAL A 1 99 ? -10.414 3.087 10.484 1.00 86.38 99 VAL A O 1
ATOM 798 N N . VAL A 1 100 ? -10.147 3.634 12.653 1.00 87.88 100 VAL A N 1
ATOM 799 C CA . VAL A 1 100 ? -8.985 4.500 12.464 1.00 87.88 100 VAL A CA 1
ATOM 800 C C . VAL A 1 100 ? -7.826 3.935 13.266 1.00 87.88 100 VAL A C 1
ATOM 802 O O . VAL A 1 100 ? -7.896 3.811 14.484 1.00 87.88 100 VAL A O 1
ATOM 805 N N . ASN A 1 101 ? -6.764 3.531 12.579 1.00 80.56 101 ASN A N 1
ATOM 806 C CA . ASN A 1 101 ? -5.621 2.879 13.215 1.00 80.56 101 ASN A CA 1
ATOM 807 C C . ASN A 1 101 ? -4.625 3.917 13.760 1.00 80.56 101 ASN A C 1
ATOM 809 O O . ASN A 1 101 ? -4.579 5.052 13.278 1.00 80.56 101 ASN A O 1
ATOM 813 N N . ALA A 1 102 ? -3.795 3.512 14.725 1.00 67.19 102 ALA A N 1
ATOM 814 C CA . ALA A 1 102 ? -2.694 4.277 15.310 1.00 67.19 102 ALA A CA 1
ATOM 815 C C . ALA A 1 102 ? -1.884 5.095 14.293 1.00 67.19 102 ALA A C 1
ATOM 817 O O . ALA A 1 102 ? -1.609 6.266 14.535 1.00 67.19 102 ALA A O 1
ATOM 818 N N . ASN A 1 103 ? -1.586 4.529 13.119 1.00 68.88 103 ASN A N 1
ATOM 819 C CA . ASN A 1 103 ? -0.812 5.193 12.059 1.00 68.88 103 ASN A CA 1
ATOM 820 C C . ASN A 1 103 ? -1.591 6.255 11.254 1.00 68.88 103 ASN A C 1
ATOM 822 O O . ASN A 1 103 ? -1.098 6.718 10.223 1.00 68.88 103 ASN A O 1
ATOM 826 N N . SER A 1 104 ? -2.794 6.629 11.704 1.00 77.94 104 SER A N 1
ATOM 827 C CA . SER A 1 104 ? -3.644 7.682 11.122 1.00 77.94 104 SER A CA 1
ATOM 828 C C . SER A 1 104 ? -4.305 7.346 9.792 1.00 77.94 104 SER A C 1
ATOM 830 O O . SER A 1 104 ? -4.714 8.237 9.046 1.00 77.94 104 SER A O 1
ATOM 832 N N . GLY A 1 105 ? -4.381 6.055 9.485 1.00 84.50 105 GLY A N 1
ATOM 833 C CA . GLY A 1 105 ? -5.096 5.538 8.329 1.00 84.50 105 GLY A CA 1
ATOM 834 C C . GLY A 1 105 ? -6.512 5.124 8.708 1.00 84.50 105 GLY A C 1
ATOM 835 O O . GLY A 1 105 ? -6.721 4.502 9.753 1.00 84.50 105 GLY A O 1
ATOM 836 N N . ILE A 1 106 ? -7.465 5.435 7.837 1.00 87.56 106 ILE A N 1
ATOM 837 C CA . ILE A 1 106 ? -8.843 4.952 7.933 1.00 87.56 106 ILE A CA 1
ATOM 838 C C . ILE A 1 106 ? -8.930 3.657 7.137 1.00 87.56 106 ILE A C 1
ATOM 840 O O . ILE A 1 106 ? -8.684 3.655 5.931 1.00 87.56 106 ILE A O 1
ATOM 844 N N . LEU A 1 107 ? -9.261 2.564 7.811 1.00 84.75 107 LEU A N 1
ATOM 845 C CA . LEU A 1 107 ? -9.423 1.250 7.203 1.00 84.75 107 LEU A CA 1
ATOM 846 C C . LEU A 1 107 ? -10.880 1.064 6.782 1.00 84.75 107 LEU A C 1
ATOM 848 O O . LEU A 1 107 ? -11.775 1.170 7.621 1.00 84.75 107 LEU A O 1
ATOM 852 N N . VAL A 1 108 ? -11.117 0.778 5.500 1.00 81.69 108 VAL A N 1
ATOM 853 C CA . VAL A 1 108 ? -12.485 0.733 4.950 1.00 81.69 108 VAL A CA 1
ATOM 854 C C . VAL A 1 108 ? -12.907 -0.602 4.353 1.00 81.69 108 VAL A C 1
ATOM 856 O O . VAL A 1 108 ? -14.100 -0.817 4.185 1.00 81.69 108 VAL A O 1
ATOM 859 N N . GLY A 1 109 ? -11.983 -1.502 4.015 1.00 82.44 109 GLY A N 1
ATOM 860 C CA . GLY A 1 109 ? -12.367 -2.773 3.404 1.00 82.44 109 GLY A CA 1
ATOM 861 C C . GLY A 1 109 ? -11.214 -3.536 2.778 1.00 82.44 109 GLY A C 1
ATOM 862 O O . GLY A 1 109 ? -10.076 -3.061 2.736 1.00 82.44 109 GLY A O 1
ATOM 863 N N . ARG A 1 110 ? -11.525 -4.740 2.301 1.00 84.19 110 ARG A N 1
ATOM 864 C CA . ARG A 1 110 ? -10.555 -5.696 1.769 1.00 84.19 110 ARG A CA 1
ATOM 865 C C . ARG A 1 110 ? -10.300 -5.490 0.277 1.00 84.19 110 ARG A C 1
ATOM 867 O O . ARG A 1 110 ? -11.203 -5.548 -0.551 1.00 84.19 110 ARG A O 1
ATOM 874 N N . TYR A 1 111 ? -9.041 -5.293 -0.077 1.00 85.12 111 TYR A N 1
ATOM 875 C 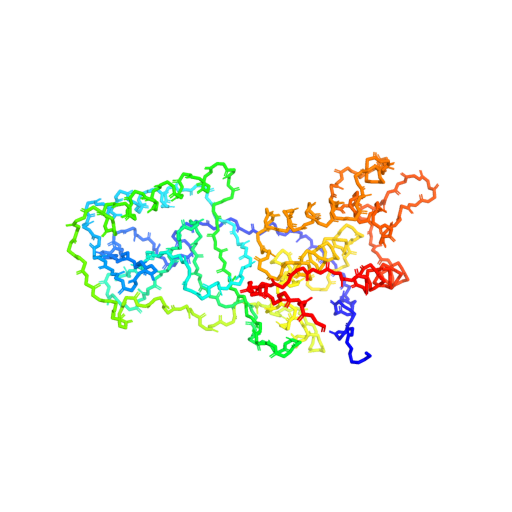CA . TYR A 1 111 ? -8.608 -5.066 -1.446 1.00 85.12 111 TYR A CA 1
ATOM 876 C C . TYR A 1 111 ? -8.199 -6.384 -2.125 1.00 85.12 111 TYR A C 1
ATOM 878 O O . TYR A 1 111 ? -7.118 -6.924 -1.873 1.00 85.12 111 TYR A O 1
ATOM 886 N N . GLY A 1 112 ? -9.066 -6.886 -3.008 1.00 82.25 112 GLY A N 1
ATOM 887 C CA . GLY A 1 112 ? -8.942 -8.205 -3.628 1.00 82.25 112 GLY A CA 1
ATOM 888 C C . GLY A 1 112 ? -9.553 -9.315 -2.767 1.00 82.25 112 GLY A C 1
ATOM 889 O O . GLY A 1 112 ? -9.878 -9.118 -1.598 1.00 82.25 112 GLY A O 1
ATOM 890 N N . GLU A 1 113 ? -9.709 -10.508 -3.346 1.00 84.31 113 GLU A N 1
ATOM 891 C CA . GLU A 1 113 ? -10.085 -11.699 -2.574 1.00 84.31 113 GLU A CA 1
ATOM 892 C C . GLU A 1 113 ? -8.855 -12.332 -1.910 1.00 84.31 113 GLU A C 1
ATOM 894 O O . GLU A 1 113 ? -7.784 -12.344 -2.526 1.00 84.31 113 GLU A O 1
ATOM 899 N N . PRO A 1 114 ? -8.997 -12.942 -0.718 1.00 86.31 114 PRO A N 1
ATOM 900 C CA . PRO A 1 114 ? -7.940 -13.718 -0.095 1.00 86.31 114 PRO A CA 1
ATOM 901 C C . PRO A 1 114 ? -7.374 -14.749 -1.059 1.00 86.31 114 PRO A C 1
ATOM 903 O O . PRO A 1 114 ? -8.103 -15.525 -1.683 1.00 86.31 114 PRO A O 1
ATOM 906 N N . SER A 1 115 ? -6.051 -14.788 -1.157 1.00 82.44 115 SER A N 1
ATOM 907 C CA . SER A 1 115 ? -5.362 -15.686 -2.076 1.00 82.44 115 SER A CA 1
ATOM 908 C C . SER A 1 115 ? -4.250 -16.443 -1.375 1.00 82.44 115 SER A C 1
ATOM 910 O O . SER A 1 115 ? -3.532 -15.901 -0.540 1.00 82.44 115 SER A O 1
ATOM 912 N N . LYS A 1 116 ? -4.071 -17.719 -1.731 1.00 81.25 116 LYS A N 1
ATOM 913 C CA . LYS A 1 116 ? -2.951 -18.522 -1.234 1.00 81.25 116 LYS A CA 1
ATOM 914 C C . LYS A 1 116 ? -1.724 -18.313 -2.114 1.00 81.25 116 LYS A C 1
ATOM 916 O O . LYS A 1 116 ? -1.718 -18.714 -3.277 1.00 81.25 116 LYS A O 1
ATOM 921 N N . SER A 1 117 ? -0.656 -17.781 -1.531 1.00 69.62 117 SER A N 1
ATOM 922 C CA . SER A 1 117 ? 0.647 -17.615 -2.177 1.00 69.62 117 SER A CA 1
ATOM 923 C C . SER A 1 117 ? 1.743 -18.152 -1.263 1.00 69.62 117 SER A C 1
ATOM 925 O O . SER A 1 117 ? 1.789 -17.832 -0.082 1.00 69.62 117 SER A O 1
ATOM 927 N N . HIS A 1 118 ? 2.613 -19.015 -1.796 1.00 65.25 118 HIS A N 1
ATOM 928 C CA . HIS A 1 118 ? 3.744 -19.606 -1.061 1.00 65.25 118 HIS A CA 1
ATOM 929 C C . HIS A 1 118 ? 3.391 -20.310 0.268 1.00 65.25 118 HIS A C 1
ATOM 931 O O . HIS A 1 118 ? 4.233 -20.424 1.148 1.00 65.25 118 HIS A O 1
ATOM 937 N N . GLY A 1 119 ? 2.175 -20.854 0.390 1.00 73.31 119 GLY A N 1
ATOM 938 C CA . GLY A 1 119 ? 1.722 -21.565 1.595 1.00 73.31 119 GLY A CA 1
ATOM 939 C C . GLY A 1 119 ? 1.027 -20.674 2.626 1.00 73.31 119 GLY A C 1
ATOM 940 O O . GLY A 1 119 ? 0.463 -21.195 3.582 1.00 73.31 119 GLY A O 1
ATOM 941 N N . GLU A 1 120 ? 0.983 -19.366 2.387 1.00 76.19 120 GLU A N 1
ATOM 942 C CA . GLU A 1 120 ? 0.324 -18.387 3.246 1.00 76.19 120 GLU A CA 1
ATOM 943 C C . GLU A 1 120 ? -0.927 -17.827 2.567 1.00 76.19 120 GLU A C 1
ATOM 945 O O . GLU A 1 120 ? -0.991 -17.720 1.338 1.00 76.19 120 GLU A O 1
ATOM 950 N N . VAL A 1 121 ? -1.931 -17.470 3.366 1.00 83.38 121 VAL A N 1
ATOM 951 C CA . VAL A 1 121 ? -3.065 -16.667 2.896 1.00 83.38 121 VAL A CA 1
ATOM 952 C C . VAL A 1 121 ? -2.619 -15.208 2.901 1.00 83.38 121 VAL A C 1
ATOM 954 O O . VAL A 1 121 ? -2.137 -14.710 3.916 1.00 83.38 121 VAL A O 1
ATOM 957 N N . LYS A 1 122 ? -2.723 -14.552 1.748 1.00 80.56 122 LYS A N 1
ATOM 958 C CA . LYS A 1 122 ? -2.404 -13.141 1.547 1.00 80.56 122 LYS A CA 1
ATOM 959 C C . LYS A 1 122 ? -3.696 -12.360 1.372 1.00 80.56 122 LYS A C 1
ATOM 961 O O . LYS A 1 122 ? -4.567 -12.767 0.600 1.00 80.56 122 LYS A O 1
ATOM 966 N N . GLU A 1 123 ? -3.780 -11.252 2.090 1.00 83.69 123 GLU A N 1
ATOM 967 C CA . GLU A 1 123 ? -4.893 -10.314 2.087 1.00 83.69 123 GLU A CA 1
ATOM 968 C C . GLU A 1 123 ? -4.331 -8.910 2.286 1.00 83.69 123 GLU A C 1
ATOM 970 O O . GLU A 1 123 ? -3.430 -8.709 3.104 1.00 83.69 123 GLU A O 1
ATOM 975 N N . ASN A 1 124 ? -4.890 -7.937 1.570 1.00 84.81 124 ASN A N 1
ATOM 976 C CA . ASN A 1 124 ? -4.652 -6.532 1.856 1.00 84.81 124 ASN A CA 1
ATOM 977 C C . ASN A 1 124 ? -5.958 -5.798 2.006 1.00 84.81 124 ASN A C 1
ATOM 979 O O . ASN A 1 124 ? -7.025 -6.257 1.605 1.00 84.81 124 ASN A O 1
ATOM 983 N N . TYR A 1 125 ? -5.823 -4.601 2.535 1.00 84.44 125 TYR A N 1
ATOM 984 C CA . TYR A 1 125 ? -6.925 -3.729 2.807 1.00 84.44 125 TYR A CA 1
ATOM 985 C C . TYR A 1 125 ? -6.659 -2.368 2.187 1.00 84.44 125 TYR A C 1
ATOM 987 O O . TYR A 1 125 ? -5.505 -1.967 2.018 1.00 84.44 125 TYR A O 1
ATOM 995 N N . LEU A 1 126 ? -7.729 -1.673 1.817 1.00 84.25 126 LEU A N 1
ATOM 996 C CA . LEU A 1 126 ? -7.652 -0.277 1.420 1.00 84.25 126 LEU A CA 1
ATOM 997 C C . LEU A 1 126 ? -7.693 0.594 2.658 1.00 84.25 126 LEU A C 1
ATOM 999 O O . LEU A 1 126 ? -8.575 0.485 3.517 1.00 84.25 126 LEU A O 1
ATOM 1003 N N . TRP A 1 127 ? -6.735 1.497 2.677 1.00 85.31 127 TRP A N 1
ATOM 1004 C CA . TRP A 1 127 ? -6.554 2.489 3.701 1.00 85.31 127 TRP A CA 1
ATOM 1005 C C . TRP A 1 127 ? -6.621 3.862 3.071 1.00 85.31 127 TRP A C 1
ATOM 1007 O O . TRP A 1 127 ? -6.042 4.089 2.013 1.00 85.31 127 TRP A O 1
ATOM 1017 N N . TYR A 1 128 ? -7.256 4.797 3.755 1.00 86.19 128 TYR A N 1
ATOM 1018 C CA . TYR A 1 128 ? -7.211 6.204 3.399 1.00 86.19 128 TYR A CA 1
ATOM 1019 C C . TYR A 1 128 ? -6.265 6.932 4.342 1.00 86.19 128 TYR A C 1
ATOM 1021 O O . TYR A 1 128 ? -6.480 6.944 5.555 1.00 86.19 128 TYR A O 1
ATOM 1029 N N . PHE A 1 129 ? -5.213 7.535 3.790 1.00 84.44 129 PHE A N 1
ATOM 1030 C CA . PHE A 1 129 ? -4.248 8.334 4.546 1.00 84.44 129 PHE A CA 1
ATOM 1031 C C . PHE A 1 129 ? -4.284 9.792 4.116 1.00 84.44 129 PHE A C 1
ATOM 1033 O O . PHE A 1 129 ? -4.580 10.076 2.961 1.00 84.44 129 PHE A O 1
ATOM 1040 N N . PRO A 1 130 ? -3.923 10.728 5.003 1.00 83.56 130 PRO A N 1
ATOM 1041 C CA . PRO A 1 130 ? -3.752 12.120 4.616 1.00 83.56 130 PRO A CA 1
ATOM 1042 C C . PRO A 1 130 ? -2.688 12.260 3.514 1.00 83.56 130 PRO A C 1
ATOM 1044 O O . PRO A 1 130 ? -1.582 11.734 3.647 1.00 83.56 130 PRO A O 1
ATOM 1047 N N . TYR A 1 131 ? -3.015 12.990 2.444 1.00 75.00 131 TYR A N 1
ATOM 1048 C CA . TYR A 1 131 ? -2.135 13.164 1.278 1.00 75.00 131 TYR A CA 1
ATOM 1049 C C . TYR A 1 131 ? -0.932 14.090 1.536 1.00 75.00 131 TYR A C 1
ATOM 1051 O O . TYR A 1 131 ? 0.165 13.874 1.023 1.00 75.00 131 TYR A O 1
ATOM 1059 N N . ILE A 1 132 ? -1.127 15.158 2.318 1.00 68.81 132 ILE A N 1
ATOM 1060 C CA . ILE A 1 132 ? -0.115 16.209 2.520 1.00 68.81 132 ILE A CA 1
ATOM 1061 C C . ILE A 1 132 ? 0.954 15.741 3.517 1.00 68.81 132 ILE A C 1
ATOM 1063 O O . ILE A 1 132 ? 0.610 15.294 4.600 1.00 68.81 132 ILE A O 1
ATOM 1067 N N . GLY A 1 133 ? 2.240 15.949 3.205 1.00 65.38 133 GLY A N 1
ATOM 1068 C CA . GLY A 1 133 ? 3.428 15.572 4.001 1.00 65.38 133 GLY A CA 1
ATOM 1069 C C . GLY A 1 133 ? 3.244 15.367 5.519 1.00 65.38 133 GLY A C 1
ATOM 1070 O O . GLY A 1 133 ? 2.813 14.305 5.961 1.00 65.38 133 GLY A O 1
ATOM 1071 N N . ASN A 1 134 ? 3.611 16.350 6.353 1.00 65.94 134 ASN A N 1
ATOM 1072 C CA . ASN A 1 134 ? 3.597 16.212 7.825 1.00 65.94 134 ASN A CA 1
ATOM 1073 C C . ASN A 1 134 ? 2.201 15.965 8.439 1.00 65.94 134 ASN A C 1
ATOM 1075 O O . ASN A 1 134 ? 2.090 15.838 9.656 1.00 65.94 134 ASN A O 1
ATOM 1079 N N . ALA A 1 135 ? 1.132 15.882 7.646 1.00 76.81 135 ALA A N 1
ATOM 1080 C CA . ALA A 1 135 ? -0.203 15.634 8.165 1.00 76.81 135 ALA A CA 1
ATOM 1081 C C . ALA A 1 135 ? -0.376 14.253 8.782 1.00 76.81 135 ALA A C 1
ATOM 1083 O O . ALA A 1 135 ? -1.088 14.122 9.774 1.00 76.81 135 ALA A O 1
ATOM 1084 N N . ARG A 1 136 ? 0.298 13.231 8.238 1.00 78.56 136 ARG A N 1
ATOM 1085 C CA . ARG A 1 136 ? 0.313 11.913 8.880 1.00 78.56 136 ARG A CA 1
ATOM 1086 C C . ARG A 1 136 ? 0.854 12.024 10.306 1.00 78.56 136 ARG A C 1
ATOM 1088 O O . ARG A 1 136 ? 0.289 11.428 11.206 1.00 78.56 136 ARG A O 1
ATOM 1095 N N . ASN A 1 137 ? 1.871 12.860 10.527 1.00 81.69 137 ASN A N 1
ATOM 1096 C CA . ASN A 1 137 ? 2.403 13.111 11.867 1.00 81.69 137 ASN A CA 1
ATOM 1097 C C . ASN A 1 137 ? 1.406 13.878 12.748 1.00 81.69 137 ASN A C 1
ATOM 1099 O O . ASN A 1 137 ? 1.329 13.603 13.941 1.00 81.69 137 ASN A O 1
ATOM 1103 N N . ALA A 1 138 ? 0.637 14.815 12.183 1.00 85.38 138 ALA A N 1
ATOM 1104 C CA . ALA A 1 138 ? -0.387 15.552 12.925 1.00 85.38 138 ALA A CA 1
ATOM 1105 C C . ALA A 1 138 ? -1.508 14.619 13.407 1.00 85.38 138 ALA A C 1
ATOM 1107 O O . ALA A 1 138 ? -1.761 14.540 14.603 1.00 85.38 138 ALA A O 1
ATOM 1108 N N . LEU A 1 139 ? -2.105 13.839 12.501 1.00 89.12 139 LEU A N 1
ATOM 1109 C CA . LEU A 1 139 ? -3.127 12.855 12.867 1.00 89.12 139 LEU A CA 1
ATOM 1110 C C . LEU A 1 139 ? -2.571 11.763 13.798 1.00 89.12 139 LEU A C 1
ATOM 1112 O O . LEU A 1 139 ? -3.286 11.263 14.663 1.00 89.12 139 LEU A O 1
ATOM 1116 N N . TYR A 1 140 ? -1.293 11.403 13.647 1.00 86.69 140 TYR A N 1
ATOM 1117 C CA . TYR A 1 140 ? -0.634 10.437 14.526 1.00 86.69 140 TYR A CA 1
ATOM 1118 C C . TYR A 1 140 ? -0.507 11.008 15.933 1.00 86.69 140 TYR A C 1
ATOM 1120 O O . TYR A 1 140 ? -0.797 10.318 16.902 1.00 86.69 140 TYR A O 1
ATOM 1128 N N . THR A 1 141 ? -0.143 12.287 16.039 1.00 88.75 141 THR A N 1
ATOM 1129 C CA . THR A 1 141 ? -0.062 12.993 17.320 1.00 88.75 141 THR A CA 1
ATOM 1130 C C . THR A 1 141 ? -1.417 12.990 18.026 1.00 88.75 141 THR A C 1
ATOM 1132 O O . THR A 1 141 ? -1.476 12.640 19.201 1.00 88.75 141 THR A O 1
ATOM 1135 N N . GLU A 1 142 ? -2.506 13.279 17.309 1.00 90.19 142 GLU A N 1
ATOM 1136 C CA . GLU A 1 142 ? -3.864 13.223 17.873 1.00 90.19 142 GLU A CA 1
ATOM 1137 C C . GLU A 1 142 ? -4.242 11.822 18.368 1.00 90.19 142 GLU A C 1
ATOM 1139 O O . GLU A 1 142 ? -4.773 11.660 19.469 1.00 90.19 142 GLU A O 1
ATOM 1144 N N . ASN A 1 143 ? -3.922 10.783 17.593 1.00 90.38 143 ASN A N 1
ATOM 1145 C CA . ASN A 1 143 ? -4.143 9.402 18.016 1.00 90.38 143 ASN A CA 1
ATOM 1146 C C . ASN A 1 143 ? -3.309 9.053 19.263 1.00 90.38 143 ASN A C 1
ATOM 1148 O O . ASN A 1 143 ? -3.824 8.425 20.188 1.00 90.38 143 ASN A O 1
ATOM 1152 N N . SER A 1 144 ? -2.048 9.493 19.322 1.00 89.94 144 SER A N 1
ATOM 1153 C CA . SER A 1 144 ? -1.157 9.283 20.467 1.00 89.94 144 SER A CA 1
ATOM 1154 C C . SER A 1 144 ? -1.629 10.003 21.732 1.00 89.94 144 SER A C 1
ATOM 1156 O O . SER A 1 144 ? -1.412 9.485 22.829 1.00 89.94 144 SER A O 1
ATOM 1158 N N . ILE A 1 145 ? -2.289 11.160 21.612 1.00 91.44 145 ILE A N 1
ATOM 1159 C CA . ILE A 1 145 ? -2.898 11.860 22.754 1.00 91.44 145 ILE A CA 1
ATOM 1160 C C . ILE A 1 145 ? -4.002 10.993 23.368 1.00 91.44 145 ILE A C 1
ATOM 1162 O O . ILE A 1 145 ? -3.969 10.732 24.573 1.00 91.44 145 ILE A O 1
ATOM 1166 N N . LEU A 1 146 ? -4.928 10.480 22.548 1.00 92.06 146 LEU A N 1
ATOM 1167 C CA . LEU A 1 146 ? -5.969 9.565 23.027 1.00 92.06 146 LEU A CA 1
ATOM 1168 C C . LEU A 1 146 ? -5.363 8.284 23.604 1.00 92.06 146 LEU A C 1
ATOM 1170 O O . LEU A 1 146 ? -5.739 7.863 24.694 1.00 92.06 146 LEU A O 1
ATOM 1174 N N . GLN A 1 147 ? -4.381 7.689 22.927 1.00 90.69 147 GLN A N 1
ATOM 1175 C CA . GLN A 1 147 ? -3.682 6.504 23.424 1.00 90.69 147 GLN A CA 1
ATOM 1176 C C . GLN A 1 147 ? -3.085 6.738 24.817 1.00 90.69 147 GLN A C 1
ATOM 1178 O O . GLN A 1 147 ? -3.292 5.931 25.721 1.00 90.69 147 GLN A O 1
ATOM 1183 N N . THR A 1 148 ? -2.376 7.851 25.004 1.00 91.06 148 THR A N 1
ATOM 1184 C CA . THR A 1 148 ? -1.747 8.213 26.281 1.00 91.06 148 THR A CA 1
ATOM 1185 C C . THR A 1 148 ? -2.788 8.363 27.378 1.00 91.06 148 THR A C 1
ATOM 1187 O O . THR A 1 148 ? -2.723 7.660 28.387 1.00 91.06 148 THR A O 1
ATOM 1190 N N . LYS A 1 149 ? -3.802 9.195 27.139 1.00 93.19 149 LYS A N 1
ATOM 1191 C CA . LYS A 1 149 ? -4.854 9.480 28.116 1.00 93.19 149 LYS A CA 1
ATOM 1192 C C . LYS A 1 149 ? -5.632 8.224 28.520 1.00 93.19 149 LYS A C 1
ATOM 1194 O O . LYS A 1 149 ? -5.839 7.972 29.703 1.00 93.19 149 LYS A O 1
ATOM 1199 N N . TYR A 1 150 ? -6.049 7.422 27.544 1.00 93.25 150 TYR A N 1
ATOM 1200 C CA . TYR A 1 150 ? -7.022 6.355 27.769 1.00 93.25 150 TYR A CA 1
ATOM 1201 C C . TYR A 1 150 ? -6.406 4.979 28.020 1.00 93.25 150 TYR A C 1
ATOM 1203 O O . TYR A 1 150 ? -7.021 4.175 28.715 1.00 93.25 150 TYR A O 1
ATOM 1211 N N . LEU A 1 151 ? -5.218 4.686 27.477 1.00 90.44 151 LEU A N 1
ATOM 1212 C CA . LEU A 1 151 ?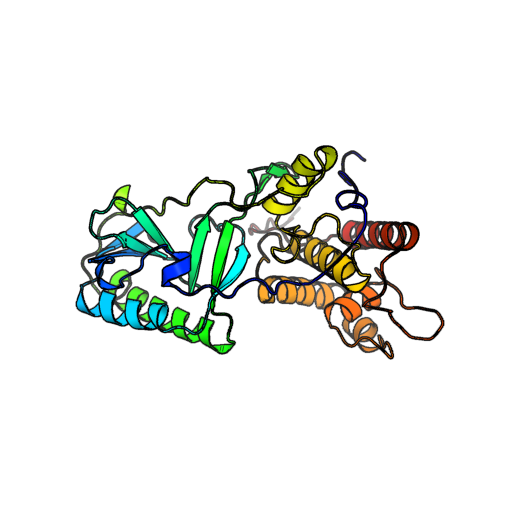 -4.571 3.375 27.621 1.00 90.44 151 LEU A CA 1
ATOM 1213 C C . LEU A 1 151 ? -3.386 3.371 28.595 1.00 90.44 151 LEU A C 1
ATOM 1215 O O . LEU A 1 151 ? -3.028 2.296 29.079 1.00 90.44 151 LEU A O 1
ATOM 1219 N N . TYR A 1 152 ? -2.802 4.532 28.912 1.00 86.44 152 TYR A N 1
ATOM 1220 C CA . TYR A 1 152 ? -1.649 4.626 29.816 1.00 86.44 152 TYR A CA 1
ATOM 1221 C C . TYR A 1 152 ? -1.928 5.412 31.111 1.00 86.44 152 TYR A C 1
ATOM 1223 O O . TYR A 1 152 ? -1.399 5.040 32.160 1.00 86.44 152 TYR A O 1
ATOM 1231 N N . GLU A 1 153 ? -2.781 6.441 31.099 1.00 84.44 153 GLU A N 1
ATOM 1232 C CA . GLU A 1 153 ? -2.984 7.348 32.246 1.00 84.44 153 GLU A CA 1
ATOM 1233 C C . GLU A 1 153 ? -4.215 7.037 33.126 1.00 84.44 153 GLU A C 1
ATOM 1235 O O . GLU A 1 153 ? -5.044 7.897 33.406 1.00 84.44 153 GLU A O 1
ATOM 1240 N N . GLY A 1 154 ? -4.319 5.813 33.652 1.00 68.50 154 GLY A N 1
ATOM 1241 C CA . GLY A 1 154 ? -5.228 5.522 34.780 1.00 68.50 154 GLY A CA 1
ATOM 1242 C C . GLY A 1 154 ? -6.731 5.6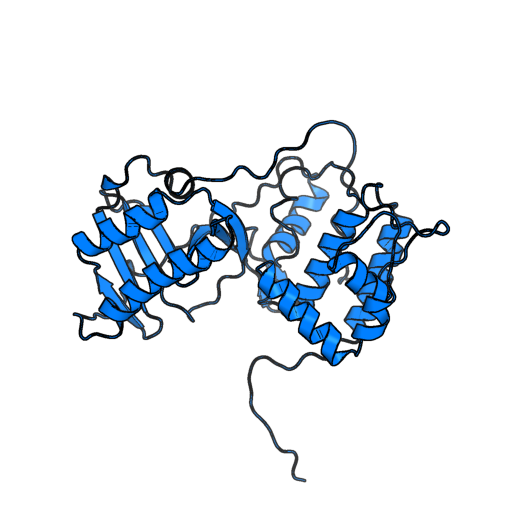51 34.488 1.00 68.50 154 GLY A C 1
ATOM 1243 O O . GLY A 1 154 ? -7.523 5.789 35.421 1.00 68.50 154 GLY A O 1
ATOM 1244 N N . TYR A 1 155 ? -7.120 5.592 33.214 1.00 86.19 155 TYR A N 1
ATOM 1245 C CA . TYR A 1 155 ? -8.514 5.572 32.778 1.00 86.19 155 TYR A CA 1
ATOM 1246 C C . TYR A 1 155 ? -9.234 4.266 33.153 1.00 86.19 155 TYR A C 1
ATOM 1248 O O . TYR A 1 155 ? -8.607 3.247 33.456 1.00 86.19 155 TYR A O 1
ATOM 1256 N N . ASN A 1 156 ? -10.570 4.279 33.103 1.00 87.88 156 ASN A N 1
ATOM 1257 C CA . ASN A 1 156 ? -11.396 3.097 33.367 1.00 87.88 156 ASN A CA 1
ATOM 1258 C C . ASN A 1 156 ? -11.289 2.078 32.221 1.00 87.88 156 ASN A C 1
ATOM 1260 O O . ASN A 1 156 ? -12.136 2.028 31.332 1.00 87.88 156 ASN A O 1
ATOM 1264 N N . LEU A 1 157 ? -10.237 1.262 32.256 1.00 93.00 157 LEU A N 1
ATOM 1265 C CA . LEU A 1 157 ? -10.014 0.186 31.297 1.00 93.00 157 LEU A CA 1
ATOM 1266 C C . LEU A 1 157 ? -10.960 -0.991 31.540 1.00 93.00 157 LEU A C 1
ATOM 1268 O O . LEU A 1 157 ? -11.131 -1.452 32.672 1.00 93.00 157 LEU A O 1
ATOM 1272 N N . ARG A 1 158 ? -11.491 -1.547 30.452 1.00 94.12 158 ARG A N 1
ATOM 1273 C CA . ARG A 1 158 ? -12.246 -2.807 30.452 1.00 94.12 158 ARG A CA 1
ATOM 1274 C C . ARG A 1 158 ? -11.674 -3.793 29.440 1.00 94.12 158 ARG A C 1
ATOM 1276 O O . ARG A 1 158 ? -10.917 -3.415 28.545 1.00 94.12 158 ARG A O 1
ATOM 1283 N N . ASP A 1 159 ? -12.009 -5.069 29.615 1.00 93.12 159 ASP A N 1
ATOM 1284 C CA . ASP A 1 159 ? -11.689 -6.095 28.622 1.00 93.12 159 ASP A CA 1
ATOM 1285 C C . ASP A 1 159 ? -12.393 -5.791 27.296 1.00 93.12 159 ASP A C 1
ATOM 1287 O O . ASP A 1 159 ? -13.515 -5.273 27.272 1.00 93.12 159 ASP A O 1
ATOM 1291 N N . VAL A 1 160 ? -11.711 -6.110 26.197 1.00 91.25 160 VAL A N 1
ATOM 1292 C CA . VAL A 1 160 ? -12.258 -5.996 24.842 1.00 91.25 160 VAL A CA 1
ATOM 1293 C C . VAL A 1 160 ? -13.424 -6.970 24.677 1.00 91.25 160 VAL A C 1
ATOM 1295 O O . VAL A 1 160 ? -13.320 -8.155 24.998 1.00 91.25 160 VAL A O 1
ATOM 1298 N N . THR A 1 161 ? -14.533 -6.469 24.146 1.00 91.31 161 THR A N 1
ATOM 1299 C CA . THR A 1 161 ? -15.729 -7.240 23.797 1.00 91.31 161 THR A CA 1
ATOM 1300 C C . THR A 1 161 ? -15.888 -7.328 22.280 1.00 91.31 161 THR A C 1
ATOM 1302 O O . THR A 1 161 ? -15.211 -6.622 21.534 1.00 91.31 161 THR A O 1
ATOM 1305 N N . SER A 1 162 ? -16.817 -8.160 21.798 1.00 86.88 162 SER A N 1
ATOM 1306 C CA . SER A 1 162 ? -17.145 -8.240 20.366 1.00 86.88 162 SER A CA 1
ATOM 1307 C C . SER A 1 162 ? -17.556 -6.896 19.767 1.00 86.88 162 SER A C 1
ATOM 1309 O O . SER A 1 162 ? -17.293 -6.645 18.593 1.00 86.88 162 SER A O 1
ATOM 1311 N N . ASP A 1 163 ? -18.169 -6.026 20.570 1.00 84.75 163 ASP A N 1
ATOM 1312 C CA . ASP A 1 163 ? -18.607 -4.712 20.115 1.00 84.75 163 ASP A CA 1
ATOM 1313 C C . ASP A 1 163 ? -17.415 -3.787 19.867 1.00 84.75 163 ASP A C 1
ATOM 1315 O O . ASP A 1 163 ? -17.488 -2.946 18.979 1.00 84.75 163 ASP A O 1
ATOM 1319 N N . ASP A 1 164 ? -16.290 -3.979 20.555 1.00 86.75 164 ASP A N 1
ATOM 1320 C CA . ASP A 1 164 ? -15.084 -3.159 20.390 1.00 86.75 164 ASP A CA 1
ATOM 1321 C C . ASP A 1 164 ? -14.231 -3.610 19.205 1.00 86.75 164 ASP A C 1
ATOM 1323 O O . ASP A 1 164 ? -13.492 -2.811 18.633 1.00 86.75 164 ASP A O 1
ATOM 1327 N N . VAL A 1 165 ? -14.358 -4.879 18.802 1.00 79.81 165 VAL A N 1
ATOM 1328 C CA . VAL A 1 165 ? -13.560 -5.459 17.719 1.00 79.81 165 VAL A CA 1
ATOM 1329 C C . VAL A 1 165 ? -13.878 -4.766 16.400 1.00 79.81 165 VAL A C 1
ATOM 1331 O O . VAL A 1 165 ? -15.022 -4.749 15.942 1.00 79.81 165 VAL A O 1
ATOM 1334 N N . ALA A 1 166 ? -12.856 -4.195 15.768 1.00 74.81 166 ALA A N 1
ATOM 1335 C CA . ALA A 1 166 ? -12.915 -3.729 14.390 1.00 74.81 166 ALA A CA 1
ATOM 1336 C C . ALA A 1 166 ? -13.407 -4.853 13.461 1.00 74.81 166 ALA A C 1
ATOM 1338 O O . ALA A 1 166 ? -12.695 -5.829 13.232 1.00 74.81 166 ALA A O 1
ATOM 1339 N N . VAL A 1 167 ? -14.614 -4.705 12.908 1.00 73.69 167 VAL A N 1
ATOM 1340 C CA . VAL A 1 167 ? -15.082 -5.549 11.804 1.00 73.69 167 VAL A CA 1
ATOM 1341 C C . VAL A 1 167 ? -14.748 -4.806 10.528 1.00 73.69 167 VAL A C 1
ATOM 1343 O O . VAL A 1 167 ? -15.358 -3.784 10.214 1.00 73.69 167 VAL A O 1
ATOM 1346 N N . VAL A 1 168 ? -13.729 -5.287 9.831 1.00 73.94 168 VAL A N 1
ATOM 1347 C CA . VAL A 1 168 ? -13.354 -4.735 8.536 1.00 73.94 168 VAL A CA 1
ATOM 1348 C C . VAL A 1 168 ? -14.328 -5.282 7.497 1.00 73.94 168 VAL A C 1
ATOM 1350 O O . VAL A 1 168 ? -14.564 -6.491 7.501 1.00 73.94 168 VAL A O 1
ATOM 1353 N N . PRO A 1 169 ? -14.908 -4.444 6.621 1.00 73.38 169 PRO A N 1
ATOM 1354 C CA . PRO A 1 169 ? -15.758 -4.940 5.548 1.00 73.38 169 PRO A CA 1
ATOM 1355 C C . PRO A 1 169 ? -15.025 -5.991 4.709 1.00 73.38 169 PRO A C 1
ATOM 1357 O O . PRO A 1 169 ? -13.950 -5.728 4.164 1.00 73.38 169 PRO A O 1
ATOM 1360 N N . GLU A 1 170 ? -15.613 -7.185 4.613 1.00 72.00 170 GLU A N 1
ATOM 1361 C CA . GLU A 1 170 ? -15.112 -8.264 3.749 1.00 72.00 170 GLU A CA 1
ATOM 1362 C C . GLU A 1 170 ? -15.413 -8.004 2.267 1.00 72.00 170 GLU A C 1
ATOM 1364 O O . GLU A 1 170 ? -14.899 -8.705 1.391 1.00 72.00 170 GLU A O 1
ATOM 1369 N N . ASP A 1 171 ? -16.227 -6.987 1.978 1.00 72.75 171 ASP A N 1
ATOM 1370 C CA . ASP A 1 171 ? -16.569 -6.589 0.623 1.00 72.75 171 ASP A CA 1
ATOM 1371 C C . ASP A 1 171 ? -15.295 -6.281 -0.165 1.00 72.75 171 ASP A C 1
ATOM 1373 O O . ASP A 1 171 ? -14.453 -5.468 0.229 1.00 72.75 171 ASP A O 1
ATOM 1377 N N . ASN A 1 172 ? -15.153 -6.974 -1.291 1.00 73.69 172 ASN A N 1
ATOM 1378 C CA . ASN A 1 172 ? -14.023 -6.806 -2.177 1.00 73.69 172 ASN A CA 1
ATOM 1379 C C . ASN A 1 172 ? -14.151 -5.487 -2.932 1.00 73.69 172 ASN A C 1
ATOM 1381 O O . ASN A 1 172 ? -14.899 -5.356 -3.898 1.00 73.69 172 ASN A O 1
ATOM 1385 N N . ILE A 1 173 ? -13.391 -4.507 -2.473 1.00 79.69 173 ILE A N 1
ATOM 1386 C CA . ILE A 1 173 ? -13.354 -3.150 -3.024 1.00 79.69 173 ILE A CA 1
ATOM 1387 C C . ILE A 1 173 ? -12.413 -3.026 -4.231 1.00 79.69 173 ILE A C 1
ATOM 1389 O O . ILE A 1 173 ? -12.239 -1.937 -4.776 1.00 79.69 173 ILE A O 1
ATOM 1393 N N . PHE A 1 174 ? -11.797 -4.127 -4.669 1.00 80.56 174 PHE A N 1
ATOM 1394 C CA . PHE A 1 174 ? -11.074 -4.167 -5.932 1.00 80.56 174 PHE A CA 1
ATOM 1395 C C . PHE A 1 174 ? -12.064 -4.277 -7.097 1.00 80.56 174 PHE A C 1
ATOM 1397 O O . PHE A 1 174 ? -12.634 -5.343 -7.345 1.00 80.56 174 PHE A O 1
ATOM 1404 N N . SER A 1 175 ? -12.244 -3.187 -7.847 1.00 76.38 175 SER A N 1
ATOM 1405 C CA . SER A 1 175 ? -12.991 -3.252 -9.103 1.00 76.38 175 SER A CA 1
ATOM 1406 C C . SER A 1 175 ? -12.152 -3.929 -10.185 1.00 76.38 175 SER A C 1
ATOM 1408 O O . SER A 1 175 ? -11.012 -3.550 -10.448 1.00 76.38 175 SER A O 1
ATOM 1410 N N . SER A 1 176 ? -12.742 -4.929 -10.837 1.00 73.62 176 SER A N 1
ATOM 1411 C CA . SER A 1 176 ? -12.192 -5.548 -12.051 1.00 73.62 176 SER A CA 1
ATOM 1412 C C . SER A 1 176 ? -12.961 -5.126 -13.305 1.00 73.62 176 SER A C 1
ATOM 1414 O O . SER A 1 176 ? -12.831 -5.749 -14.363 1.00 73.62 176 SER A O 1
ATOM 1416 N N . ASP A 1 177 ? -13.780 -4.080 -13.193 1.00 76.69 177 ASP A N 1
ATOM 1417 C CA . ASP A 1 177 ? -14.519 -3.539 -14.325 1.00 76.69 177 ASP A CA 1
ATOM 1418 C C . ASP A 1 177 ? -13.539 -3.037 -15.389 1.00 76.69 177 ASP A C 1
ATOM 1420 O O . ASP A 1 177 ? -12.501 -2.447 -15.096 1.00 76.69 177 ASP A O 1
ATOM 1424 N N . GLY A 1 178 ? -13.830 -3.347 -16.651 1.00 76.06 178 GLY A N 1
ATOM 1425 C CA . GLY A 1 178 ? -12.918 -3.079 -17.767 1.00 76.06 178 GLY A CA 1
ATOM 1426 C C . GLY A 1 178 ? -11.781 -4.097 -17.931 1.00 76.06 178 GLY A C 1
ATOM 1427 O O . GLY A 1 178 ? -11.138 -4.109 -18.979 1.00 76.06 178 GLY A O 1
ATOM 1428 N N . ALA A 1 179 ? -11.560 -5.008 -16.976 1.00 79.75 179 ALA A N 1
ATOM 1429 C CA . ALA A 1 179 ? -10.653 -6.137 -17.175 1.00 79.75 179 ALA A CA 1
ATOM 1430 C C . ALA A 1 179 ? -11.308 -7.234 -18.034 1.00 79.75 179 ALA A C 1
ATOM 1432 O O . ALA A 1 179 ? -12.497 -7.534 -17.913 1.00 79.75 179 ALA A O 1
ATOM 1433 N N . SER A 1 180 ? -10.516 -7.901 -18.873 1.00 79.56 180 SER A N 1
ATOM 1434 C CA . SER A 1 180 ? -10.944 -9.118 -19.585 1.00 79.56 180 SER A CA 1
ATOM 1435 C C . SER A 1 180 ? -11.027 -10.272 -18.609 1.00 79.56 180 SER A C 1
ATOM 1437 O O . SER A 1 180 ? -10.199 -10.417 -17.709 1.00 79.56 180 SER A O 1
ATOM 1439 N N . ASP A 1 181 ? -11.981 -11.154 -18.876 1.00 82.88 181 ASP A N 1
ATOM 1440 C CA . ASP A 1 181 ? -12.320 -12.269 -17.998 1.00 82.88 181 ASP A CA 1
ATOM 1441 C C . ASP A 1 181 ? -11.134 -13.174 -17.666 1.00 82.88 181 ASP A C 1
ATOM 1443 O O . ASP A 1 181 ? -11.010 -13.628 -16.532 1.00 82.88 181 ASP A O 1
ATOM 1447 N N . TRP A 1 182 ? -10.222 -13.387 -18.619 1.00 81.31 182 TRP A N 1
ATOM 1448 C CA . TRP A 1 182 ? -9.069 -14.265 -18.418 1.00 81.31 182 TRP A CA 1
ATOM 1449 C C . TRP A 1 182 ? -8.084 -13.756 -17.354 1.00 81.31 182 TRP A C 1
ATOM 1451 O O . TRP A 1 182 ? -7.315 -14.559 -16.831 1.00 81.31 182 TRP A O 1
ATOM 1461 N N . ALA A 1 183 ? -8.084 -12.460 -17.026 1.00 80.25 183 ALA A N 1
ATOM 1462 C CA . ALA A 1 183 ? -7.127 -11.900 -16.073 1.00 80.25 183 ALA A CA 1
ATOM 1463 C C . ALA A 1 183 ? -7.717 -11.551 -14.713 1.00 80.25 183 ALA A C 1
ATOM 1465 O O . ALA A 1 183 ? -6.949 -11.339 -13.779 1.00 80.25 183 ALA A O 1
ATOM 1466 N N . LYS A 1 184 ? -9.047 -11.491 -14.588 1.00 80.25 184 LYS A N 1
ATOM 1467 C CA . LYS A 1 184 ? -9.718 -11.071 -13.349 1.00 80.25 184 LYS A CA 1
ATOM 1468 C C . LYS A 1 184 ? -9.208 -11.845 -12.135 1.00 80.25 184 LYS A C 1
ATOM 1470 O O . LYS A 1 184 ? -8.873 -11.240 -11.123 1.00 80.25 184 LYS A O 1
ATOM 1475 N N . GLU A 1 185 ? -9.071 -13.164 -12.269 1.00 82.00 185 GLU A N 1
ATOM 1476 C CA . GLU A 1 185 ? -8.569 -14.022 -11.192 1.00 82.00 185 GLU A CA 1
ATOM 1477 C C . GLU A 1 185 ? -7.115 -13.684 -10.813 1.00 82.00 185 GLU A C 1
ATOM 1479 O O . GLU A 1 185 ? -6.795 -13.521 -9.639 1.00 82.00 185 GLU A O 1
ATOM 1484 N N . GLU A 1 186 ? -6.219 -13.537 -11.790 1.00 81.75 186 GLU A N 1
ATOM 1485 C CA . GLU A 1 186 ? -4.806 -13.228 -11.521 1.00 81.75 186 GLU A CA 1
ATOM 1486 C C . GLU A 1 186 ? -4.621 -11.815 -10.957 1.00 81.75 186 GLU A C 1
ATOM 1488 O O . GLU A 1 186 ? -3.793 -11.596 -10.074 1.00 81.75 186 GLU A O 1
ATOM 1493 N N . MET A 1 187 ? -5.441 -10.866 -11.402 1.00 81.75 187 MET A N 1
ATOM 1494 C CA . MET A 1 187 ? -5.465 -9.510 -10.867 1.00 81.75 187 MET A CA 1
ATOM 1495 C C . MET A 1 187 ? -5.916 -9.485 -9.408 1.00 81.75 187 MET A C 1
ATOM 1497 O O . MET A 1 187 ? -5.277 -8.825 -8.593 1.00 81.75 187 MET A O 1
ATOM 1501 N N . GLN A 1 188 ? -6.948 -10.254 -9.051 1.00 80.12 188 GLN A N 1
ATOM 1502 C CA . GLN A 1 188 ? -7.379 -10.402 -7.658 1.00 80.12 188 GLN A CA 1
ATOM 1503 C C . GLN A 1 188 ? -6.263 -10.988 -6.783 1.00 80.12 188 GLN A C 1
ATOM 1505 O O . GLN A 1 188 ? -6.000 -10.477 -5.695 1.00 80.12 188 GLN A O 1
ATOM 1510 N N . LYS A 1 189 ? -5.543 -12.007 -7.274 1.00 82.88 189 LYS A N 1
ATOM 1511 C CA . LYS A 1 189 ? -4.387 -12.575 -6.559 1.00 82.88 189 LYS A CA 1
ATOM 1512 C C . LYS A 1 189 ? -3.278 -11.539 -6.370 1.00 82.88 189 LYS A C 1
ATOM 1514 O O . LYS A 1 189 ? -2.715 -11.445 -5.280 1.00 82.88 189 LYS A O 1
ATOM 1519 N N . ALA A 1 190 ? -2.966 -10.765 -7.409 1.00 82.12 190 ALA A N 1
ATOM 1520 C CA . ALA A 1 190 ? -1.959 -9.709 -7.352 1.00 82.12 190 ALA A CA 1
ATOM 1521 C C . ALA A 1 190 ? -2.362 -8.587 -6.380 1.00 82.12 190 ALA A C 1
ATOM 1523 O O . ALA A 1 190 ? -1.533 -8.140 -5.587 1.00 82.12 190 ALA A O 1
ATOM 1524 N N . ALA A 1 191 ? -3.633 -8.180 -6.389 1.00 81.06 191 ALA A N 1
ATOM 1525 C CA . ALA A 1 191 ? -4.199 -7.204 -5.462 1.00 81.06 191 ALA A CA 1
ATOM 1526 C C . ALA A 1 191 ? -4.044 -7.655 -3.998 1.00 81.06 191 ALA A C 1
ATOM 1528 O O . ALA A 1 191 ? -3.460 -6.936 -3.182 1.0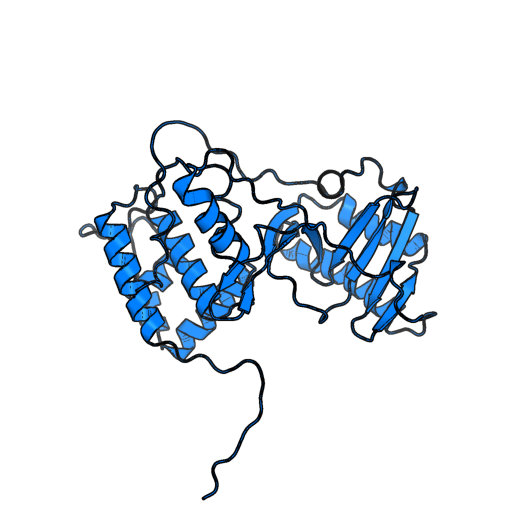0 81.06 191 ALA A O 1
ATOM 1529 N N . ALA A 1 192 ? -4.435 -8.894 -3.691 1.00 81.94 192 ALA A N 1
ATOM 1530 C CA . ALA A 1 192 ? -4.314 -9.479 -2.355 1.00 81.94 192 ALA A CA 1
ATOM 1531 C C . ALA A 1 192 ? -2.861 -9.708 -1.900 1.00 81.94 192 ALA A C 1
ATOM 1533 O O . ALA A 1 192 ? -2.584 -9.768 -0.706 1.00 81.94 192 ALA A O 1
ATOM 1534 N N . CYS A 1 193 ? -1.910 -9.800 -2.835 1.00 80.12 193 CYS A N 1
ATOM 1535 C CA . CYS A 1 193 ? -0.476 -9.925 -2.545 1.00 80.12 193 CYS A CA 1
ATOM 1536 C C . CYS A 1 193 ? 0.273 -8.586 -2.532 1.00 80.12 193 CYS A C 1
ATOM 1538 O O . CYS A 1 193 ? 1.495 -8.574 -2.443 1.00 80.12 193 CYS A O 1
ATOM 1540 N N . ASN A 1 194 ? -0.440 -7.465 -2.617 1.00 79.75 194 ASN A N 1
ATOM 1541 C CA . ASN A 1 194 ? 0.109 -6.113 -2.589 1.00 79.75 194 ASN A CA 1
ATOM 1542 C C . ASN A 1 194 ? 0.965 -5.802 -3.821 1.00 79.75 194 ASN A C 1
ATOM 1544 O O . ASN A 1 194 ? 1.877 -4.986 -3.755 1.00 79.75 194 ASN A O 1
ATOM 1548 N N . LEU A 1 195 ? 0.686 -6.453 -4.951 1.00 81.38 195 LEU A N 1
ATOM 1549 C CA . LEU A 1 195 ? 1.461 -6.331 -6.187 1.00 81.38 195 LEU A CA 1
ATOM 1550 C C . LEU A 1 195 ? 0.812 -5.399 -7.211 1.00 81.38 195 LEU A C 1
ATOM 1552 O O . LEU A 1 195 ? 1.492 -4.956 -8.132 1.00 81.38 195 LEU A O 1
ATOM 1556 N N . LEU A 1 196 ? -0.476 -5.086 -7.048 1.00 80.25 196 LEU A N 1
ATOM 1557 C CA . LEU A 1 196 ? -1.223 -4.197 -7.934 1.00 80.25 196 LEU A CA 1
ATOM 1558 C C . LEU A 1 196 ? -1.509 -2.860 -7.226 1.00 80.25 196 LEU A C 1
ATOM 1560 O O . LEU A 1 196 ? -2.393 -2.822 -6.365 1.00 80.25 196 LEU A O 1
ATOM 1564 N N . PRO A 1 197 ? -0.761 -1.782 -7.540 1.00 76.88 197 PRO A N 1
ATOM 1565 C CA . PRO A 1 197 ? -1.042 -0.438 -7.047 1.00 76.88 197 PRO A CA 1
ATOM 1566 C C . PRO A 1 197 ? -2.476 -0.000 -7.319 1.00 76.88 197 PRO A C 1
ATOM 1568 O O . PRO A 1 197 ? -3.021 -0.309 -8.376 1.00 76.88 197 PRO A O 1
ATOM 1571 N N . ILE A 1 198 ? -3.042 0.776 -6.392 1.00 75.75 198 ILE A N 1
ATOM 1572 C CA . ILE A 1 198 ? -4.398 1.322 -6.519 1.00 75.75 198 ILE A CA 1
ATOM 1573 C C . ILE A 1 198 ? -4.542 2.196 -7.772 1.00 75.75 198 ILE A C 1
ATOM 1575 O O . ILE A 1 198 ? -5.570 2.149 -8.440 1.00 75.75 198 ILE A O 1
ATOM 1579 N N . ASP A 1 199 ? -3.476 2.904 -8.146 1.00 74.69 199 ASP A N 1
ATOM 1580 C CA . ASP A 1 199 ? -3.436 3.789 -9.315 1.00 74.69 199 ASP A CA 1
ATOM 1581 C C . ASP A 1 199 ? -3.629 3.046 -10.648 1.00 74.69 199 ASP A C 1
ATOM 1583 O O . ASP A 1 199 ? -3.852 3.675 -11.675 1.00 74.69 199 ASP A O 1
ATOM 1587 N N . PHE A 1 200 ? -3.542 1.711 -10.655 1.00 75.50 200 PHE A N 1
ATOM 1588 C CA . PHE A 1 200 ? -3.711 0.888 -11.856 1.00 75.50 200 PHE A CA 1
ATOM 1589 C C . PHE A 1 200 ? -5.049 0.135 -11.893 1.00 75.50 200 PHE A C 1
ATOM 1591 O O . PHE A 1 200 ? -5.227 -0.747 -12.729 1.00 75.50 200 PHE A O 1
ATOM 1598 N N . THR A 1 201 ? -5.988 0.443 -10.991 1.00 69.56 201 THR A N 1
ATOM 1599 C CA . THR A 1 201 ? -7.187 -0.391 -10.746 1.00 69.56 201 THR A CA 1
ATOM 1600 C C . THR A 1 201 ? -8.431 -0.044 -11.551 1.00 69.56 201 THR A C 1
ATOM 1602 O O . THR A 1 201 ? -9.500 -0.619 -11.354 1.00 69.56 201 THR A O 1
ATOM 1605 N N . ASN A 1 202 ? -8.312 0.902 -12.466 1.00 65.56 202 ASN A N 1
ATOM 1606 C CA . ASN A 1 202 ? -9.431 1.457 -13.221 1.00 65.56 202 ASN A CA 1
ATOM 1607 C C . ASN A 1 202 ? -9.121 1.608 -14.719 1.00 65.56 202 ASN A C 1
ATOM 1609 O O . ASN A 1 202 ? -9.987 2.022 -15.483 1.00 65.56 202 ASN A O 1
ATOM 1613 N N . GLU A 1 203 ? -7.910 1.248 -15.154 1.00 67.88 203 GLU A N 1
ATOM 1614 C CA . GLU A 1 203 ? -7.420 1.491 -16.517 1.00 67.88 203 GLU A CA 1
ATOM 1615 C C . GLU A 1 203 ? -6.726 0.257 -17.108 1.00 67.88 203 GLU A C 1
ATOM 1617 O O . GLU A 1 203 ? -5.657 0.342 -17.713 1.00 67.88 203 GLU A O 1
ATOM 1622 N N . TYR A 1 204 ? -7.333 -0.920 -16.943 1.00 73.62 204 TYR A N 1
ATOM 1623 C CA . TYR A 1 204 ? -6.672 -2.173 -17.301 1.00 73.62 204 TYR A CA 1
ATOM 1624 C C . TYR A 1 204 ? -6.279 -2.232 -18.776 1.00 73.62 204 TYR A C 1
ATOM 1626 O O . TYR A 1 204 ? -5.154 -2.607 -19.061 1.00 73.62 204 TYR A O 1
ATOM 1634 N N . THR A 1 205 ? -7.128 -1.781 -19.706 1.00 73.88 205 THR A N 1
ATOM 1635 C CA . THR A 1 205 ? -6.893 -1.782 -21.170 1.00 73.88 205 THR A CA 1
ATOM 1636 C C . THR A 1 205 ? -5.891 -0.748 -21.686 1.00 73.88 205 THR A C 1
ATOM 1638 O O . THR A 1 205 ? -5.671 -0.666 -22.900 1.00 73.88 205 THR A O 1
ATOM 1641 N N . ARG A 1 206 ? -5.279 0.052 -20.806 1.00 75.00 206 ARG A N 1
ATOM 1642 C CA . ARG A 1 206 ? -4.293 1.061 -21.194 1.00 75.00 206 ARG A CA 1
ATOM 1643 C C . ARG A 1 206 ? -2.920 0.428 -21.433 1.00 75.00 206 ARG A C 1
ATOM 1645 O O . ARG A 1 206 ? -2.466 -0.428 -20.679 1.00 75.00 206 ARG A O 1
ATOM 1652 N N . SER A 1 207 ? -2.218 0.901 -22.468 1.00 76.25 207 SER A N 1
ATOM 1653 C CA . SER A 1 207 ? -0.798 0.586 -22.633 1.00 76.25 207 SER A CA 1
ATOM 1654 C C . SER A 1 207 ? -0.014 1.110 -21.436 1.00 76.25 207 SER A C 1
ATOM 1656 O O . SER A 1 207 ? -0.083 2.294 -21.105 1.00 76.25 207 SER A O 1
ATOM 1658 N N . ILE A 1 208 ? 0.738 0.216 -20.811 1.00 85.06 208 ILE A N 1
ATOM 1659 C CA . ILE A 1 208 ? 1.613 0.563 -19.703 1.00 85.06 208 ILE A CA 1
ATOM 1660 C C . ILE A 1 208 ? 2.891 1.217 -20.237 1.00 85.06 208 ILE A C 1
ATOM 1662 O O . ILE A 1 208 ? 3.517 0.715 -21.184 1.00 85.06 208 ILE A O 1
ATOM 1666 N N . THR A 1 209 ? 3.285 2.334 -19.636 1.00 90.69 209 THR A N 1
ATOM 1667 C CA . THR A 1 209 ? 4.560 2.973 -19.967 1.00 90.69 209 THR A CA 1
ATOM 1668 C C . THR A 1 209 ? 5.724 2.168 -19.394 1.00 90.69 209 THR A C 1
ATOM 1670 O O . THR A 1 209 ? 5.570 1.339 -18.487 1.00 90.69 209 THR A O 1
ATOM 1673 N N . ARG A 1 210 ? 6.933 2.404 -19.905 1.00 94.75 210 ARG A N 1
ATOM 1674 C CA . ARG A 1 210 ? 8.157 1.808 -19.356 1.00 94.75 210 ARG A CA 1
ATOM 1675 C C . ARG A 1 210 ? 8.322 2.144 -17.878 1.00 94.75 210 ARG A C 1
ATOM 1677 O O . ARG A 1 210 ? 8.692 1.258 -17.105 1.00 94.75 210 ARG A O 1
ATOM 1684 N N . LYS A 1 211 ? 8.007 3.378 -17.469 1.00 93.75 211 LYS A N 1
ATOM 1685 C CA . LYS A 1 211 ? 8.064 3.792 -16.064 1.00 93.75 211 LYS A CA 1
ATOM 1686 C C . LYS A 1 211 ? 7.058 3.035 -15.200 1.00 93.75 211 LYS A C 1
ATOM 1688 O O . LYS A 1 211 ? 7.443 2.499 -14.167 1.00 93.75 211 LYS A O 1
ATOM 1693 N N . GLU A 1 212 ? 5.804 2.938 -15.622 1.00 89.81 212 GLU A N 1
ATOM 1694 C CA . GLU A 1 212 ? 4.762 2.248 -14.851 1.00 89.81 212 GLU A CA 1
ATOM 1695 C C . GLU A 1 212 ? 5.043 0.751 -14.710 1.00 89.81 212 GLU A C 1
ATOM 1697 O O . GLU A 1 212 ? 4.851 0.161 -13.645 1.00 89.81 212 GLU A O 1
ATOM 1702 N N . PHE A 1 213 ? 5.578 0.131 -15.764 1.00 91.25 213 PHE A N 1
ATOM 1703 C CA . PHE A 1 213 ? 6.040 -1.249 -15.691 1.00 91.25 213 PHE A CA 1
ATOM 1704 C C . PHE A 1 213 ? 7.172 -1.393 -14.668 1.00 91.25 213 PHE A C 1
ATOM 1706 O O . PHE A 1 213 ? 7.185 -2.330 -13.872 1.00 91.25 213 PHE A O 1
ATOM 1713 N N . CYS A 1 214 ? 8.109 -0.446 -14.637 1.00 94.75 214 CYS A N 1
ATOM 1714 C CA . CYS A 1 214 ? 9.161 -0.417 -13.627 1.00 94.75 214 CYS A CA 1
ATOM 1715 C C . CYS A 1 214 ? 8.617 -0.160 -12.215 1.00 94.75 214 CYS A C 1
ATOM 1717 O O . CYS A 1 214 ? 9.129 -0.750 -11.269 1.00 94.75 214 CYS A O 1
ATOM 1719 N N . ASP A 1 215 ? 7.557 0.633 -12.055 1.00 90.25 215 ASP A N 1
ATOM 1720 C CA . ASP A 1 215 ? 6.874 0.828 -10.772 1.00 90.25 215 ASP A CA 1
ATOM 1721 C C . ASP A 1 215 ? 6.296 -0.499 -10.233 1.00 90.25 215 ASP A C 1
ATOM 1723 O O . ASP A 1 215 ? 6.451 -0.800 -9.045 1.00 90.25 215 ASP A O 1
ATOM 1727 N N . LEU A 1 216 ? 5.725 -1.344 -11.104 1.00 89.12 216 LEU A N 1
ATOM 1728 C CA . LEU A 1 216 ? 5.300 -2.708 -10.749 1.00 89.12 216 LEU A CA 1
ATOM 1729 C C . LEU A 1 216 ? 6.479 -3.592 -10.329 1.00 89.12 216 LEU A C 1
ATOM 1731 O O . LEU A 1 216 ? 6.394 -4.308 -9.333 1.00 89.12 216 LEU A O 1
ATOM 1735 N N . ILE A 1 217 ? 7.590 -3.544 -11.070 1.00 92.31 217 ILE A N 1
ATOM 1736 C CA . ILE A 1 217 ? 8.791 -4.341 -10.774 1.00 92.31 217 ILE A CA 1
ATOM 1737 C C . ILE A 1 217 ? 9.446 -3.892 -9.466 1.00 92.31 217 ILE A C 1
ATOM 1739 O O . ILE A 1 217 ? 9.877 -4.731 -8.674 1.00 92.31 217 ILE A O 1
ATOM 1743 N N . TYR A 1 218 ? 9.494 -2.586 -9.210 1.00 92.50 218 TYR A N 1
ATOM 1744 C CA . TYR A 1 218 ? 9.969 -2.021 -7.953 1.00 92.50 218 TYR A CA 1
ATOM 1745 C C . TYR A 1 218 ? 9.112 -2.511 -6.787 1.00 92.50 218 TYR A C 1
ATOM 1747 O O . TYR A 1 218 ? 9.655 -3.004 -5.800 1.00 92.50 218 TYR A O 1
ATOM 1755 N N . ARG A 1 219 ? 7.780 -2.447 -6.924 1.00 87.81 219 ARG A N 1
ATOM 1756 C CA . ARG A 1 219 ? 6.843 -2.927 -5.903 1.00 87.81 219 ARG A CA 1
ATOM 1757 C C . ARG A 1 219 ? 6.989 -4.422 -5.657 1.00 87.81 219 ARG A C 1
ATOM 1759 O O . ARG A 1 219 ? 7.158 -4.816 -4.512 1.00 87.81 219 ARG A O 1
ATOM 1766 N N . LEU A 1 220 ? 7.016 -5.235 -6.715 1.00 87.06 220 LEU A N 1
ATOM 1767 C CA . LEU A 1 220 ? 7.285 -6.671 -6.620 1.00 87.06 220 LEU A CA 1
ATOM 1768 C C . LEU A 1 220 ? 8.591 -6.932 -5.871 1.00 87.06 220 LEU A C 1
ATOM 1770 O O . LEU A 1 220 ? 8.623 -7.753 -4.963 1.00 87.06 220 LEU A O 1
ATOM 1774 N N . THR A 1 221 ? 9.656 -6.210 -6.221 1.00 88.31 221 THR A N 1
ATOM 1775 C CA . THR A 1 221 ? 10.953 -6.347 -5.556 1.00 88.31 221 THR A CA 1
ATOM 1776 C C . THR A 1 221 ? 10.825 -6.001 -4.073 1.00 88.31 221 THR A C 1
ATOM 1778 O O . THR A 1 221 ? 11.167 -6.823 -3.231 1.00 88.31 221 THR A O 1
ATOM 1781 N N . ALA A 1 222 ? 10.270 -4.838 -3.729 1.00 87.69 222 ALA A N 1
ATOM 1782 C CA . ALA A 1 222 ? 10.100 -4.407 -2.345 1.00 87.69 222 ALA A CA 1
ATOM 1783 C C . ALA A 1 222 ? 9.251 -5.388 -1.519 1.00 87.69 222 ALA A C 1
ATOM 1785 O O . ALA A 1 222 ? 9.666 -5.761 -0.427 1.00 87.69 222 ALA A O 1
ATOM 1786 N N . THR A 1 223 ? 8.114 -5.846 -2.050 1.00 81.19 223 THR A N 1
ATOM 1787 C CA . THR A 1 223 ? 7.216 -6.808 -1.392 1.00 81.19 223 THR A CA 1
ATOM 1788 C C . THR A 1 223 ? 7.863 -8.177 -1.230 1.00 81.19 223 THR A C 1
ATOM 1790 O O . THR A 1 223 ? 7.688 -8.828 -0.204 1.00 81.19 223 THR A O 1
ATOM 1793 N N . GLU A 1 224 ? 8.652 -8.622 -2.206 1.00 82.44 224 GLU A N 1
ATOM 1794 C CA . GLU A 1 224 ? 9.433 -9.840 -2.042 1.00 82.44 224 GLU A CA 1
ATOM 1795 C C . GLU A 1 224 ? 10.468 -9.664 -0.933 1.00 82.44 224 GLU A C 1
ATOM 1797 O O . GLU A 1 224 ? 10.615 -10.567 -0.109 1.00 82.44 224 GLU A O 1
ATOM 1802 N N . PHE A 1 225 ? 11.160 -8.521 -0.866 1.00 82.19 225 PHE A N 1
ATOM 1803 C CA . PHE A 1 225 ? 12.169 -8.323 0.170 1.00 82.19 225 PHE A CA 1
ATOM 1804 C C . PHE A 1 225 ? 11.600 -8.081 1.570 1.00 82.19 225 PHE A C 1
ATOM 1806 O O . PHE A 1 225 ? 12.184 -8.473 2.576 1.00 82.19 225 PHE A O 1
ATOM 1813 N N . ASN A 1 226 ? 10.434 -7.461 1.640 1.00 79.62 226 ASN A N 1
ATOM 1814 C CA . ASN A 1 226 ? 9.735 -7.208 2.877 1.00 79.62 226 ASN A CA 1
ATOM 1815 C C . ASN A 1 226 ? 8.222 -7.302 2.613 1.00 79.62 226 ASN A C 1
ATOM 1817 O O . ASN A 1 226 ? 7.617 -6.327 2.169 1.00 79.62 226 ASN A O 1
ATOM 1821 N N . PRO A 1 227 ? 7.586 -8.453 2.893 1.00 70.00 227 PRO A N 1
ATOM 1822 C CA . PRO A 1 227 ? 6.160 -8.653 2.627 1.00 70.00 227 PRO A CA 1
ATOM 1823 C C . PRO A 1 227 ? 5.228 -7.716 3.403 1.00 70.00 227 PRO A C 1
ATOM 1825 O O . PRO A 1 227 ? 4.075 -7.560 3.009 1.00 70.00 227 PRO A O 1
ATOM 1828 N N . ILE A 1 228 ? 5.716 -7.094 4.483 1.00 64.88 228 ILE A N 1
ATOM 1829 C CA . ILE A 1 228 ? 4.975 -6.085 5.252 1.00 64.88 228 ILE A CA 1
ATOM 1830 C C . ILE A 1 228 ? 5.288 -4.649 4.795 1.00 64.88 228 ILE A C 1
ATOM 1832 O O . ILE A 1 228 ? 4.697 -3.706 5.306 1.00 64.88 228 ILE A O 1
ATOM 1836 N N . ALA A 1 229 ? 6.202 -4.453 3.833 1.00 66.75 229 ALA A N 1
ATOM 1837 C CA . ALA A 1 229 ? 6.474 -3.148 3.238 1.00 66.75 229 ALA A CA 1
ATOM 1838 C C . ALA A 1 229 ? 5.379 -2.781 2.237 1.00 66.75 229 ALA A C 1
ATOM 1840 O O . ALA A 1 229 ? 5.278 -3.326 1.137 1.00 66.75 229 ALA A O 1
ATOM 1841 N N . ASP A 1 230 ? 4.558 -1.823 2.631 1.00 65.12 230 ASP A N 1
ATOM 1842 C CA . ASP A 1 230 ? 3.251 -1.624 2.031 1.00 65.12 230 ASP A CA 1
ATOM 1843 C C . ASP A 1 230 ? 2.996 -0.172 1.618 1.00 65.12 230 ASP A C 1
ATOM 1845 O O . ASP A 1 230 ? 2.529 0.110 0.513 1.00 65.12 230 ASP A O 1
ATOM 1849 N N . SER A 1 231 ? 3.431 0.762 2.454 1.00 68.00 231 SER A N 1
ATOM 1850 C CA . SER A 1 231 ? 3.447 2.185 2.187 1.00 68.00 231 SER A CA 1
ATOM 1851 C C . SER A 1 231 ? 4.578 2.545 1.228 1.00 68.00 231 SER A C 1
ATOM 1853 O O . SER A 1 231 ? 5.598 1.860 1.150 1.00 68.00 231 SER A O 1
ATOM 1855 N N . ARG A 1 232 ? 4.448 3.689 0.542 1.00 72.31 232 ARG A N 1
ATOM 1856 C CA . ARG A 1 232 ? 5.534 4.258 -0.280 1.00 72.31 232 ARG A CA 1
ATOM 1857 C C . ARG A 1 232 ? 6.858 4.306 0.494 1.00 72.31 232 ARG A C 1
ATOM 1859 O O . ARG A 1 232 ? 7.899 3.935 -0.037 1.00 72.31 232 ARG A O 1
ATOM 1866 N N . LYS A 1 233 ? 6.794 4.697 1.770 1.00 74.69 233 LYS A N 1
ATOM 1867 C CA . LYS A 1 233 ? 7.934 4.739 2.688 1.00 74.69 233 LYS A CA 1
ATOM 1868 C C . LYS A 1 233 ? 8.442 3.343 3.061 1.00 74.69 233 LYS A C 1
ATOM 1870 O O . LYS A 1 233 ? 9.640 3.111 2.985 1.00 74.69 233 LYS A O 1
ATOM 1875 N N . GLY A 1 234 ? 7.549 2.410 3.387 1.00 78.81 234 GLY A N 1
ATOM 1876 C CA . GLY A 1 234 ? 7.909 1.021 3.680 1.00 78.81 234 GLY A CA 1
ATOM 1877 C C . GLY A 1 234 ? 8.618 0.349 2.504 1.00 78.81 234 GLY A C 1
ATOM 1878 O O . GLY A 1 234 ? 9.653 -0.281 2.694 1.00 78.81 234 GLY A O 1
ATOM 1879 N N . GLN A 1 235 ? 8.121 0.550 1.279 1.00 83.75 235 GLN A N 1
ATOM 1880 C CA . GLN A 1 235 ? 8.765 0.056 0.058 1.00 83.75 235 GLN A CA 1
ATOM 1881 C C . GLN A 1 235 ? 10.160 0.671 -0.125 1.00 83.75 235 GLN A C 1
ATOM 1883 O O . GLN A 1 235 ? 11.123 -0.052 -0.367 1.00 83.75 235 GLN A O 1
ATOM 1888 N N . GLN A 1 236 ? 10.295 1.989 0.056 1.00 86.88 236 GLN A N 1
ATOM 1889 C CA . GLN A 1 236 ? 11.598 2.661 0.021 1.00 86.88 236 GLN A CA 1
ATOM 1890 C C . GLN A 1 236 ? 12.561 2.115 1.073 1.00 86.88 236 GLN A C 1
ATOM 1892 O O . GLN A 1 236 ? 13.734 1.913 0.775 1.00 86.88 236 GLN A O 1
ATOM 1897 N N . ASP A 1 237 ? 12.088 1.874 2.293 1.00 87.06 237 ASP A N 1
ATOM 1898 C CA . ASP A 1 237 ? 12.921 1.364 3.376 1.00 87.06 237 ASP A CA 1
ATOM 1899 C C . ASP A 1 237 ? 13.339 -0.084 3.115 1.00 87.06 237 ASP A C 1
ATOM 1901 O O . ASP A 1 237 ? 14.512 -0.404 3.287 1.00 87.06 237 ASP A O 1
ATOM 1905 N N . ALA A 1 238 ? 12.445 -0.935 2.603 1.00 89.38 238 ALA A N 1
ATOM 1906 C CA . ALA A 1 238 ? 12.798 -2.281 2.153 1.00 89.38 238 ALA A CA 1
ATOM 1907 C C . ALA A 1 238 ? 13.908 -2.240 1.094 1.00 89.38 238 ALA A C 1
ATOM 1909 O O . ALA A 1 238 ? 14.927 -2.912 1.231 1.00 89.38 238 ALA A O 1
ATOM 1910 N N . ILE A 1 239 ? 13.764 -1.388 0.077 1.00 94.44 239 ILE A N 1
ATOM 1911 C CA . ILE A 1 239 ? 14.768 -1.254 -0.981 1.00 94.44 239 ILE A CA 1
ATOM 1912 C C . ILE A 1 239 ? 16.080 -0.656 -0.465 1.00 94.44 239 ILE A C 1
ATOM 1914 O O . ILE A 1 239 ? 17.142 -1.104 -0.883 1.00 94.44 239 ILE A O 1
ATOM 1918 N N . LYS A 1 240 ? 16.056 0.282 0.488 1.00 93.62 240 LYS A N 1
ATOM 1919 C CA . LYS A 1 240 ? 17.283 0.789 1.128 1.00 93.62 240 LYS A CA 1
ATOM 1920 C C . LYS A 1 240 ? 18.076 -0.312 1.823 1.00 93.62 240 LYS A C 1
ATOM 1922 O O . LYS A 1 240 ? 19.296 -0.331 1.696 1.00 93.62 240 LYS A O 1
ATOM 1927 N N . HIS A 1 241 ? 17.401 -1.236 2.510 1.00 91.81 241 HIS A N 1
ATOM 1928 C CA . HIS A 1 241 ? 18.074 -2.396 3.101 1.00 91.81 241 HIS A CA 1
ATOM 1929 C C . HIS A 1 241 ? 18.718 -3.268 2.019 1.00 91.81 241 HIS A C 1
ATOM 1931 O O . HIS A 1 241 ? 19.875 -3.648 2.159 1.00 91.81 241 HIS A O 1
ATOM 1937 N N . VAL A 1 242 ? 18.017 -3.507 0.905 1.00 93.19 242 VAL A N 1
ATOM 1938 C CA . VAL A 1 242 ? 18.560 -4.265 -0.236 1.00 93.19 242 VAL A CA 1
ATOM 1939 C C . VAL A 1 242 ? 19.780 -3.579 -0.849 1.00 93.19 242 VAL A C 1
ATOM 1941 O O . VAL A 1 242 ? 20.750 -4.257 -1.177 1.00 93.19 242 VAL A O 1
ATOM 1944 N N . ILE A 1 243 ? 19.739 -2.253 -1.015 1.00 95.44 243 ILE A N 1
ATOM 1945 C CA . ILE A 1 243 ? 20.857 -1.463 -1.547 1.00 95.44 243 ILE A CA 1
ATOM 1946 C C . ILE A 1 243 ? 22.095 -1.651 -0.668 1.00 95.44 243 ILE A C 1
ATOM 1948 O O . ILE A 1 243 ? 23.140 -2.018 -1.200 1.00 95.44 243 ILE A O 1
ATOM 1952 N N . ALA A 1 244 ? 21.941 -1.495 0.649 1.00 94.56 244 ALA A N 1
ATOM 1953 C CA . ALA A 1 244 ? 23.030 -1.636 1.611 1.00 94.56 244 ALA A CA 1
ATOM 1954 C C . ALA A 1 244 ? 23.581 -3.066 1.681 1.00 94.56 244 ALA A C 1
ATOM 1956 O O . ALA A 1 244 ? 24.791 -3.277 1.632 1.00 94.56 244 ALA A O 1
ATOM 1957 N N . GLU A 1 245 ? 22.704 -4.070 1.752 1.00 92.31 245 GLU A N 1
ATOM 1958 C CA . GLU A 1 245 ? 23.111 -5.478 1.824 1.00 92.31 245 GLU A CA 1
ATOM 1959 C C . GLU A 1 245 ? 23.874 -5.912 0.565 1.00 92.31 245 GLU A C 1
ATOM 1961 O O . GLU A 1 245 ? 24.849 -6.661 0.641 1.00 92.31 245 GLU A O 1
ATOM 1966 N N . ARG A 1 246 ? 23.448 -5.422 -0.606 1.00 93.25 246 ARG A N 1
ATOM 1967 C CA . ARG A 1 246 ? 24.022 -5.793 -1.906 1.00 93.25 246 ARG A CA 1
ATOM 1968 C C . ARG A 1 246 ? 25.081 -4.818 -2.421 1.00 93.25 246 ARG A C 1
ATOM 1970 O O . ARG A 1 246 ? 25.576 -5.037 -3.528 1.00 93.25 246 ARG A O 1
ATOM 1977 N N . GLN A 1 247 ? 25.430 -3.791 -1.641 1.00 95.81 247 GLN A N 1
ATOM 1978 C CA . GLN A 1 247 ? 26.441 -2.778 -1.968 1.00 95.81 247 GLN A CA 1
ATOM 1979 C C . GLN A 1 247 ? 26.194 -2.150 -3.351 1.00 95.81 247 GLN A C 1
ATOM 1981 O O . GLN A 1 247 ? 27.033 -2.208 -4.255 1.00 95.81 247 GLN A O 1
ATOM 1986 N N . LEU A 1 248 ? 24.972 -1.654 -3.562 1.00 95.88 248 LEU A N 1
ATOM 1987 C CA . LEU A 1 248 ? 24.532 -1.101 -4.847 1.00 95.88 248 LEU A CA 1
ATOM 1988 C C . LEU A 1 248 ? 24.659 0.426 -4.930 1.00 95.88 248 LEU A C 1
ATOM 1990 O O . LEU A 1 248 ? 24.363 0.981 -5.983 1.00 95.88 248 LEU A O 1
ATOM 1994 N N . GLU A 1 249 ? 25.090 1.102 -3.866 1.00 97.31 249 GLU A N 1
ATOM 1995 C CA . GLU A 1 249 ? 25.145 2.565 -3.763 1.00 97.31 249 GLU A CA 1
ATOM 1996 C C . GLU A 1 249 ? 25.919 3.199 -4.919 1.00 97.31 249 GLU A C 1
ATOM 1998 O O . GLU A 1 249 ? 25.374 4.052 -5.622 1.00 97.31 249 GLU A O 1
ATOM 2003 N N . ASP A 1 250 ? 27.146 2.731 -5.166 1.00 97.19 250 ASP A N 1
ATOM 2004 C CA . ASP A 1 250 ? 28.001 3.272 -6.226 1.00 97.19 250 ASP A CA 1
ATOM 2005 C C . ASP A 1 250 ? 27.354 3.068 -7.600 1.00 97.19 250 ASP A C 1
ATOM 2007 O O . ASP A 1 250 ? 27.185 4.019 -8.363 1.00 97.19 250 ASP A O 1
ATOM 2011 N N . LYS A 1 251 ? 26.867 1.850 -7.872 1.00 97.06 251 LYS A N 1
ATOM 2012 C CA . LYS A 1 251 ? 26.208 1.508 -9.143 1.00 97.06 251 LYS A CA 1
ATOM 2013 C C . LYS A 1 251 ? 24.966 2.346 -9.399 1.00 97.06 251 LYS A C 1
ATOM 2015 O O . LYS A 1 251 ? 24.694 2.670 -10.545 1.00 97.06 251 LYS A O 1
ATOM 2020 N N . ILE A 1 252 ? 24.194 2.653 -8.358 1.00 96.94 252 ILE A N 1
ATOM 2021 C CA . ILE A 1 252 ? 22.992 3.490 -8.446 1.00 96.94 252 ILE A CA 1
ATOM 2022 C C . ILE A 1 252 ? 23.383 4.949 -8.683 1.00 96.94 252 ILE A C 1
ATOM 2024 O O . ILE A 1 252 ? 22.751 5.614 -9.500 1.00 96.94 252 ILE A O 1
ATOM 2028 N N . SER A 1 253 ? 24.431 5.434 -8.011 1.00 96.19 253 SER A N 1
ATOM 2029 C CA . SER A 1 253 ? 24.929 6.806 -8.170 1.00 96.19 253 SER A CA 1
ATOM 2030 C C . SER A 1 253 ? 25.505 7.087 -9.564 1.00 96.19 253 SER A C 1
ATOM 2032 O O . SER A 1 253 ? 25.459 8.224 -10.029 1.00 96.19 253 SER A O 1
ATOM 2034 N N . GLU A 1 254 ? 25.997 6.052 -10.251 1.00 96.12 254 GLU A N 1
ATOM 2035 C CA . GLU A 1 254 ? 26.495 6.129 -11.629 1.00 96.12 254 GLU A CA 1
ATOM 2036 C C . GLU A 1 254 ? 25.372 6.160 -12.681 1.00 96.12 254 GLU A C 1
ATOM 2038 O O . GLU A 1 254 ? 25.626 6.488 -13.842 1.00 96.12 254 GLU A O 1
ATOM 2043 N N . VAL A 1 255 ? 24.126 5.835 -12.310 1.00 97.12 255 VAL A N 1
ATOM 2044 C CA . VAL A 1 255 ? 23.000 5.856 -13.251 1.00 97.12 255 VAL A CA 1
ATOM 2045 C C . VAL A 1 255 ? 22.582 7.291 -13.537 1.00 97.12 255 VAL A C 1
ATOM 2047 O O . VAL A 1 255 ? 22.161 8.028 -12.647 1.00 97.12 255 VAL A O 1
ATOM 2050 N N . SER A 1 256 ? 22.607 7.650 -14.817 1.00 96.62 256 SER A N 1
ATOM 2051 C CA . SER A 1 256 ? 22.093 8.920 -15.310 1.00 96.62 256 SER A CA 1
ATOM 2052 C C . SER A 1 256 ? 21.410 8.716 -16.656 1.00 96.62 256 SER A C 1
ATOM 2054 O O . SER A 1 256 ? 21.977 8.092 -17.554 1.00 96.62 256 SER A O 1
ATOM 2056 N N . TYR A 1 257 ? 20.197 9.248 -16.780 1.00 97.75 257 TYR A N 1
ATOM 2057 C CA . TYR A 1 257 ? 19.432 9.303 -18.020 1.00 97.75 257 TYR A CA 1
ATOM 2058 C C . TYR A 1 257 ? 19.056 10.754 -18.293 1.00 97.75 257 TYR A C 1
ATOM 2060 O O . TYR A 1 257 ? 18.687 11.487 -17.376 1.00 97.75 257 TYR A O 1
ATOM 2068 N N . SER A 1 258 ? 19.151 11.181 -19.549 1.00 97.12 258 SER A N 1
ATOM 2069 C CA . SER A 1 258 ? 18.928 12.586 -19.921 1.00 97.12 258 SER A CA 1
ATOM 2070 C C . SER A 1 258 ? 17.476 13.057 -19.749 1.00 97.12 258 SER A C 1
ATOM 2072 O O . SER A 1 258 ? 17.233 14.261 -19.670 1.00 97.12 258 SER A O 1
ATOM 2074 N N . ASP A 1 259 ? 16.526 12.126 -19.667 1.00 97.44 259 ASP A N 1
ATOM 2075 C CA . ASP A 1 259 ? 15.076 12.345 -19.644 1.00 97.44 259 ASP A CA 1
ATOM 2076 C C . ASP A 1 259 ? 14.375 11.760 -18.400 1.00 97.44 259 ASP A C 1
ATOM 2078 O O . ASP A 1 259 ? 13.152 11.843 -18.293 1.00 97.44 259 ASP A O 1
ATOM 2082 N N . CYS A 1 260 ? 15.110 11.156 -17.457 1.00 95.94 260 CYS A N 1
ATOM 2083 C CA . CYS A 1 260 ? 14.514 10.466 -16.311 1.00 95.94 260 CYS A CA 1
ATOM 2084 C C . CYS A 1 260 ? 15.396 10.529 -15.053 1.00 95.94 260 CYS A C 1
ATOM 2086 O O . CYS A 1 260 ? 16.417 9.848 -14.964 1.00 95.94 260 CYS A O 1
ATOM 2088 N N . ASP A 1 261 ? 14.935 11.267 -14.039 1.00 95.62 261 ASP A N 1
ATOM 2089 C CA . ASP A 1 261 ? 15.545 11.354 -12.704 1.00 95.62 261 ASP A CA 1
ATOM 2090 C C . ASP A 1 261 ? 14.579 10.803 -11.635 1.00 95.62 261 ASP A C 1
ATOM 2092 O O . ASP A 1 261 ? 13.926 11.545 -10.904 1.00 95.62 261 ASP A O 1
ATOM 2096 N N . ASP A 1 262 ? 14.424 9.474 -11.602 1.00 95.94 262 ASP A N 1
ATOM 2097 C CA . ASP A 1 262 ? 13.538 8.759 -10.671 1.00 95.94 262 ASP A CA 1
ATOM 2098 C C . ASP A 1 262 ? 14.332 7.700 -9.889 1.00 95.94 262 ASP A C 1
ATOM 2100 O O . ASP A 1 262 ? 14.994 6.833 -10.464 1.00 95.94 262 ASP A O 1
ATOM 2104 N N . GLU A 1 263 ? 14.257 7.755 -8.559 1.00 95.12 263 GLU A N 1
ATOM 2105 C CA . GLU A 1 263 ? 15.014 6.882 -7.652 1.00 95.12 263 GLU A CA 1
ATOM 2106 C C . GLU A 1 263 ? 14.699 5.388 -7.829 1.00 95.12 263 GLU A C 1
ATOM 2108 O O . GLU A 1 263 ? 15.578 4.540 -7.660 1.00 95.12 263 GLU A O 1
ATOM 2113 N N . LYS A 1 264 ? 13.465 5.034 -8.211 1.00 96.00 264 LYS A N 1
ATOM 2114 C CA . LYS A 1 264 ? 13.099 3.637 -8.481 1.00 96.00 264 LYS A CA 1
ATOM 2115 C C . LYS A 1 264 ? 13.774 3.152 -9.756 1.00 96.00 264 LYS A C 1
ATOM 2117 O O . LYS A 1 264 ? 14.282 2.033 -9.788 1.00 96.00 264 LYS A O 1
ATOM 2122 N N . ILE A 1 265 ? 13.813 3.999 -10.785 1.00 98.06 265 ILE A N 1
ATOM 2123 C CA . ILE A 1 265 ? 14.490 3.707 -12.054 1.00 98.06 265 ILE A CA 1
ATOM 2124 C C . ILE A 1 265 ? 16.000 3.580 -11.834 1.00 98.06 265 ILE A C 1
ATOM 2126 O O . ILE A 1 265 ? 16.596 2.599 -12.281 1.00 98.06 265 ILE A O 1
ATOM 2130 N N . LYS A 1 266 ? 16.616 4.494 -11.073 1.00 97.88 266 LYS A N 1
ATOM 2131 C CA . LYS A 1 266 ? 18.039 4.393 -10.710 1.00 97.88 266 LYS A CA 1
ATOM 2132 C C . LYS A 1 266 ? 18.347 3.102 -9.961 1.00 97.88 266 LYS A C 1
ATOM 2134 O O . LYS A 1 266 ? 19.279 2.396 -10.341 1.00 97.88 266 LYS A O 1
ATOM 2139 N N . PHE A 1 267 ? 17.538 2.747 -8.957 1.00 98.19 267 PHE A N 1
ATOM 2140 C CA . PHE A 1 267 ? 17.682 1.479 -8.239 1.00 98.19 267 PHE A CA 1
ATOM 2141 C C . PHE A 1 267 ? 17.620 0.278 -9.188 1.00 98.19 267 PHE A C 1
ATOM 2143 O O . PHE A 1 267 ? 18.542 -0.535 -9.210 1.00 98.19 267 PHE A O 1
ATOM 2150 N N . LEU A 1 268 ? 16.561 0.170 -9.995 1.00 98.31 268 LEU A N 1
ATOM 2151 C CA . LEU A 1 268 ? 16.380 -0.957 -10.910 1.00 98.31 268 LEU A CA 1
ATOM 2152 C C . LEU A 1 268 ? 17.508 -1.042 -11.950 1.00 98.31 268 LEU A C 1
ATOM 2154 O O . LEU A 1 268 ? 17.898 -2.141 -12.348 1.00 98.31 268 LEU A O 1
ATOM 2158 N N . SER A 1 269 ? 18.045 0.100 -12.381 1.00 98.25 269 SER A N 1
ATOM 2159 C CA . SER A 1 269 ? 19.161 0.175 -13.323 1.00 98.25 269 SER A CA 1
ATOM 2160 C C . SER A 1 269 ? 20.483 -0.247 -12.674 1.00 98.25 269 SER A C 1
ATOM 2162 O O . SER A 1 269 ? 21.166 -1.125 -13.198 1.00 98.25 269 SER A O 1
ATOM 2164 N N . GLY A 1 270 ? 20.816 0.289 -11.495 1.00 97.12 270 GLY A N 1
ATOM 2165 C CA . GLY A 1 270 ? 22.013 -0.095 -10.732 1.00 97.12 270 GLY A CA 1
ATOM 2166 C C . GLY A 1 270 ? 21.982 -1.555 -10.257 1.00 97.12 270 GLY A C 1
ATOM 2167 O O . GLY A 1 270 ? 23.018 -2.214 -10.161 1.00 97.12 270 GLY A O 1
ATOM 2168 N N . ALA A 1 271 ? 20.781 -2.101 -10.044 1.00 96.81 271 ALA A N 1
ATOM 2169 C CA . ALA A 1 271 ? 20.537 -3.520 -9.789 1.00 96.81 271 ALA A CA 1
ATOM 2170 C C . ALA A 1 271 ? 20.677 -4.410 -11.042 1.00 96.81 271 ALA A C 1
ATOM 2172 O O . ALA A 1 271 ? 20.627 -5.637 -10.930 1.00 96.81 271 ALA A O 1
ATOM 2173 N N . GLY A 1 272 ? 20.835 -3.822 -12.234 1.00 96.75 272 GLY A N 1
ATOM 2174 C CA . GLY A 1 272 ? 20.934 -4.539 -13.506 1.00 96.75 272 GLY A CA 1
ATOM 2175 C C . GLY A 1 272 ? 19.620 -5.172 -13.975 1.00 96.75 272 GLY A C 1
ATOM 2176 O O . GLY A 1 272 ? 19.642 -6.094 -14.789 1.00 96.75 272 GLY A O 1
ATOM 2177 N N . ILE A 1 273 ? 18.475 -4.718 -13.458 1.00 97.00 273 ILE A N 1
ATOM 2178 C CA . ILE A 1 273 ? 17.144 -5.221 -13.828 1.00 97.00 273 ILE A CA 1
ATOM 2179 C C . ILE A 1 273 ? 16.657 -4.548 -15.120 1.00 97.00 273 ILE A C 1
ATOM 2181 O O . ILE A 1 273 ? 16.098 -5.211 -16.000 1.00 97.00 273 ILE A O 1
ATOM 2185 N N . ILE A 1 274 ? 16.912 -3.247 -15.262 1.00 98.06 274 ILE A N 1
ATOM 2186 C CA . ILE A 1 274 ? 16.538 -2.445 -16.434 1.00 98.06 274 ILE A CA 1
ATOM 2187 C C . ILE A 1 274 ? 17.764 -1.771 -17.052 1.00 98.06 274 ILE A C 1
ATOM 2189 O O . ILE A 1 274 ? 18.790 -1.625 -16.395 1.00 98.06 274 ILE A O 1
ATOM 2193 N N . TYR A 1 275 ? 17.630 -1.349 -18.308 1.00 96.50 275 TYR A N 1
ATOM 2194 C CA . TYR A 1 275 ? 18.628 -0.561 -19.032 1.00 96.50 275 TYR A CA 1
ATOM 2195 C C . TYR A 1 275 ? 17.935 0.579 -19.790 1.00 96.50 275 TYR A C 1
ATOM 2197 O O . TYR A 1 275 ? 16.767 0.441 -20.185 1.00 96.50 275 TYR A O 1
ATOM 2205 N N . GLY A 1 276 ? 18.662 1.680 -19.987 1.00 94.19 276 GLY A N 1
ATOM 2206 C CA . GLY A 1 276 ? 18.269 2.766 -20.883 1.00 94.19 276 GLY A CA 1
ATOM 2207 C C . GLY A 1 276 ? 18.425 2.414 -22.360 1.00 94.19 276 GLY A C 1
ATOM 2208 O O . GLY A 1 276 ? 18.688 1.267 -22.727 1.00 94.19 276 GLY A O 1
ATOM 2209 N N . MET A 1 277 ? 18.231 3.424 -23.193 1.00 94.81 277 MET A N 1
ATOM 2210 C CA . MET A 1 277 ? 18.343 3.372 -24.643 1.00 94.81 277 MET A CA 1
ATOM 2211 C C . MET A 1 277 ? 19.756 3.761 -25.098 1.00 94.81 277 MET A C 1
ATOM 2213 O O . MET A 1 277 ? 20.528 4.365 -24.351 1.00 94.81 277 MET A O 1
ATOM 2217 N N . ASP A 1 278 ? 20.084 3.447 -26.352 1.00 94.38 278 ASP A N 1
ATOM 2218 C CA . ASP A 1 278 ? 21.411 3.706 -26.934 1.00 94.38 278 ASP A CA 1
ATOM 2219 C C . ASP A 1 278 ? 21.763 5.204 -27.021 1.00 94.38 278 ASP A C 1
ATOM 2221 O O . ASP A 1 278 ? 22.937 5.564 -27.096 1.00 94.38 278 ASP A O 1
ATOM 2225 N N . ASP A 1 279 ? 20.762 6.087 -27.003 1.00 95.50 279 ASP A N 1
ATOM 2226 C CA . ASP A 1 279 ? 20.924 7.545 -27.041 1.00 95.50 279 ASP A CA 1
ATOM 2227 C C . ASP A 1 279 ? 21.112 8.187 -25.651 1.00 95.50 279 ASP A C 1
ATOM 2229 O O . ASP A 1 279 ? 21.205 9.411 -25.541 1.00 95.50 279 ASP A O 1
ATOM 2233 N N . GLY A 1 280 ? 21.193 7.376 -24.589 1.00 95.12 280 GLY A N 1
ATOM 2234 C CA . GLY A 1 280 ? 21.360 7.840 -23.209 1.00 95.12 280 GLY A CA 1
ATOM 2235 C C . GLY A 1 280 ? 20.060 8.259 -22.512 1.00 95.12 280 GLY A C 1
ATOM 2236 O O . GLY A 1 280 ? 20.114 8.816 -21.413 1.00 95.12 280 GLY A O 1
ATOM 2237 N N . THR A 1 281 ? 18.901 8.001 -23.122 1.00 97.69 281 THR A N 1
ATOM 2238 C CA . THR A 1 281 ? 17.580 8.180 -22.498 1.00 97.69 281 THR A CA 1
ATOM 2239 C C . THR A 1 281 ? 17.119 6.916 -21.766 1.00 97.69 281 THR A C 1
ATOM 2241 O O . THR A 1 281 ? 17.678 5.830 -21.928 1.00 97.69 281 THR A O 1
ATOM 2244 N N . PHE A 1 282 ? 16.068 7.030 -20.960 1.00 98.06 282 PHE A N 1
ATOM 2245 C CA . PHE A 1 282 ? 15.309 5.900 -20.431 1.00 98.06 282 PHE A CA 1
ATOM 2246 C C . PHE A 1 282 ? 13.977 5.684 -21.167 1.00 98.06 282 PHE A C 1
ATOM 2248 O O . PHE A 1 282 ? 13.498 4.541 -21.226 1.00 98.06 282 PHE A O 1
ATOM 2255 N N . ALA A 1 283 ? 13.409 6.758 -21.725 1.00 97.06 283 ALA A N 1
ATOM 2256 C CA . ALA A 1 283 ? 12.082 6.842 -22.324 1.00 97.06 283 ALA A CA 1
ATOM 2257 C C . ALA A 1 283 ? 10.965 6.420 -21.343 1.00 97.06 283 ALA A C 1
ATOM 2259 O O . ALA A 1 283 ? 10.319 5.389 -21.547 1.00 97.06 283 ALA A O 1
ATOM 2260 N N . PRO A 1 284 ? 10.754 7.157 -20.232 1.00 96.31 284 PRO A N 1
ATOM 2261 C CA . PRO A 1 284 ? 9.825 6.758 -19.172 1.00 96.31 284 PRO A CA 1
ATOM 2262 C C . PRO A 1 284 ? 8.364 6.706 -19.635 1.00 96.31 284 PRO A C 1
ATOM 2264 O O . PRO A 1 284 ? 7.629 5.819 -19.198 1.00 96.31 284 PRO A O 1
ATOM 2267 N N . ASP A 1 285 ? 7.975 7.624 -20.520 1.00 95.12 285 ASP A N 1
ATOM 2268 C CA . ASP A 1 285 ? 6.597 7.796 -20.995 1.00 95.12 285 ASP A CA 1
ATOM 2269 C C . ASP A 1 285 ? 6.279 6.951 -22.237 1.00 95.12 285 ASP A C 1
ATOM 2271 O O . ASP A 1 285 ? 5.116 6.811 -22.622 1.00 95.12 285 ASP A O 1
ATOM 2275 N N . ASP A 1 286 ? 7.297 6.338 -22.846 1.00 93.06 286 ASP A N 1
ATOM 2276 C CA . ASP A 1 286 ? 7.106 5.431 -23.968 1.00 93.06 286 ASP A CA 1
ATOM 2277 C C . ASP A 1 286 ? 6.450 4.131 -23.502 1.00 93.06 286 ASP A C 1
ATOM 2279 O O . ASP A 1 286 ? 6.745 3.586 -22.434 1.00 93.06 286 ASP A O 1
ATOM 2283 N N . ASN A 1 287 ? 5.584 3.582 -24.349 1.00 89.56 287 ASN A N 1
ATOM 2284 C CA . ASN A 1 287 ? 5.001 2.267 -24.112 1.00 89.56 287 ASN A CA 1
ATOM 2285 C C . ASN A 1 287 ? 6.086 1.190 -24.130 1.00 89.56 287 ASN A C 1
ATOM 2287 O O . ASN A 1 287 ? 6.931 1.147 -25.028 1.00 89.56 287 ASN A O 1
ATOM 2291 N N . ILE A 1 288 ? 6.023 0.266 -23.173 1.00 91.19 288 ILE A N 1
ATOM 2292 C CA . ILE A 1 288 ? 6.955 -0.860 -23.144 1.00 91.19 288 ILE A CA 1
ATOM 2293 C C . ILE A 1 288 ? 6.589 -1.908 -24.204 1.00 91.19 288 ILE A C 1
ATOM 2295 O O . ILE A 1 288 ? 5.417 -2.249 -24.390 1.00 91.19 288 ILE A O 1
ATOM 2299 N N . THR A 1 289 ? 7.590 -2.475 -24.884 1.00 89.62 289 THR A N 1
ATOM 2300 C CA . THR A 1 289 ? 7.360 -3.618 -25.785 1.00 89.62 289 THR A CA 1
ATOM 2301 C C . THR A 1 289 ? 7.306 -4.938 -25.015 1.00 89.62 289 THR A C 1
ATOM 2303 O O . THR A 1 289 ? 7.816 -5.064 -23.898 1.00 89.62 289 THR A O 1
ATOM 2306 N N . ARG A 1 290 ? 6.729 -5.979 -25.625 1.00 85.94 290 ARG A N 1
ATOM 2307 C CA . ARG A 1 290 ? 6.664 -7.317 -25.012 1.00 85.94 290 ARG A CA 1
ATOM 2308 C C . ARG A 1 290 ? 8.054 -7.898 -24.752 1.00 85.94 290 ARG A C 1
ATOM 2310 O O . ARG A 1 290 ? 8.260 -8.571 -23.747 1.00 85.94 290 ARG A O 1
ATOM 2317 N N . GLU A 1 291 ? 8.993 -7.640 -25.653 1.00 88.12 291 GLU A N 1
ATOM 2318 C CA . GLU A 1 291 ? 10.381 -8.091 -25.578 1.00 88.12 291 GLU A CA 1
ATOM 2319 C C . GLU A 1 291 ? 11.107 -7.405 -24.421 1.00 88.12 291 GLU A C 1
ATOM 2321 O O . GLU A 1 291 ? 11.782 -8.069 -23.634 1.00 88.12 291 GLU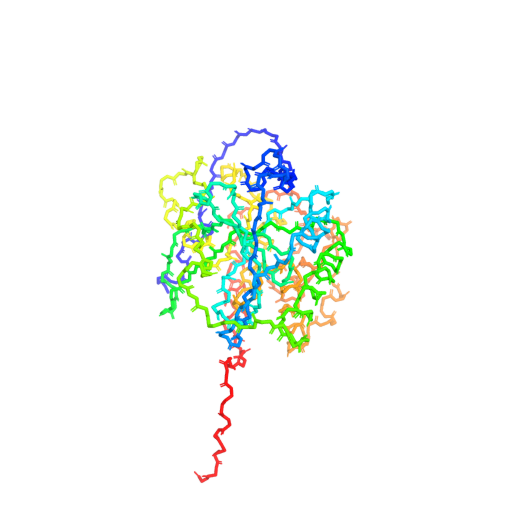 A O 1
ATOM 2326 N N . GLN A 1 292 ? 10.914 -6.090 -24.273 1.00 88.88 292 GLN A N 1
ATOM 2327 C CA . GLN A 1 292 ? 11.457 -5.330 -23.151 1.00 88.88 292 GLN A CA 1
ATOM 2328 C C . GLN A 1 292 ? 10.877 -5.829 -21.823 1.00 88.88 292 GLN A C 1
ATOM 2330 O O . GLN A 1 292 ? 11.636 -6.148 -20.908 1.00 88.88 292 GLN A O 1
ATOM 2335 N N . ALA A 1 293 ? 9.553 -5.985 -21.737 1.00 87.62 293 ALA A N 1
ATOM 2336 C CA . ALA A 1 293 ? 8.880 -6.517 -20.555 1.00 87.62 293 ALA A CA 1
ATOM 2337 C C . ALA A 1 293 ? 9.405 -7.913 -20.168 1.00 87.62 293 ALA A C 1
ATOM 2339 O O . ALA A 1 293 ? 9.731 -8.159 -19.005 1.00 87.62 293 ALA A O 1
ATOM 2340 N N . ALA A 1 294 ? 9.546 -8.821 -21.140 1.00 82.25 294 ALA A N 1
ATOM 2341 C CA . ALA A 1 294 ? 10.071 -10.166 -20.910 1.00 82.25 294 ALA A CA 1
ATOM 2342 C C . ALA A 1 294 ? 11.529 -10.152 -20.421 1.00 82.25 294 ALA A C 1
ATOM 2344 O O . ALA A 1 294 ? 11.877 -10.900 -19.504 1.00 82.25 294 ALA A O 1
ATOM 2345 N N . ALA A 1 295 ? 12.374 -9.290 -20.994 1.00 88.25 295 ALA A N 1
ATOM 2346 C CA . ALA A 1 295 ? 13.766 -9.147 -20.576 1.00 88.25 295 ALA A CA 1
ATOM 2347 C C . ALA A 1 295 ? 13.883 -8.620 -19.138 1.00 88.25 295 ALA A C 1
ATOM 2349 O O . ALA A 1 295 ? 14.676 -9.152 -18.360 1.00 88.25 295 ALA A O 1
ATOM 2350 N N . ILE A 1 296 ? 13.075 -7.620 -18.770 1.00 93.62 296 ILE A N 1
ATOM 2351 C CA . ILE A 1 296 ? 13.031 -7.087 -17.402 1.00 93.62 296 ILE A CA 1
ATOM 2352 C C . ILE A 1 296 ? 12.604 -8.187 -16.430 1.00 93.62 296 ILE A C 1
ATOM 2354 O O . ILE A 1 296 ? 13.328 -8.459 -15.480 1.00 93.62 296 ILE A O 1
ATOM 2358 N N . LEU A 1 297 ? 11.503 -8.896 -16.707 1.00 86.38 297 LEU A N 1
ATOM 2359 C CA . LEU A 1 297 ? 11.020 -9.991 -15.855 1.00 86.38 297 LEU A CA 1
ATOM 2360 C C . LEU A 1 297 ? 12.064 -11.098 -15.658 1.00 86.38 297 LEU A C 1
ATOM 2362 O O . LEU A 1 297 ? 12.220 -11.607 -14.548 1.00 86.38 297 LEU A O 1
ATOM 2366 N N . TYR A 1 298 ? 12.798 -11.462 -16.713 1.00 85.88 298 TYR A N 1
ATOM 2367 C CA . TYR A 1 298 ? 13.886 -12.436 -16.623 1.00 85.88 298 TYR A CA 1
ATOM 2368 C C . TYR A 1 298 ? 14.994 -11.968 -15.667 1.00 85.88 298 TYR A C 1
ATOM 2370 O O . TYR A 1 298 ? 15.433 -12.732 -14.804 1.00 85.88 298 TYR A O 1
ATOM 2378 N N . ARG A 1 299 ? 15.417 -10.703 -15.771 1.00 93.25 299 ARG A N 1
ATOM 2379 C CA . ARG A 1 299 ? 16.446 -10.134 -14.886 1.00 93.25 299 ARG A CA 1
ATOM 2380 C C . ARG A 1 299 ? 15.939 -9.951 -13.461 1.00 93.25 299 ARG A C 1
ATOM 2382 O O . ARG A 1 299 ? 16.675 -10.264 -12.532 1.00 93.25 299 ARG A O 1
ATOM 2389 N N . THR A 1 300 ? 14.683 -9.544 -13.274 1.00 91.25 300 THR A N 1
ATOM 2390 C CA . THR A 1 300 ? 14.031 -9.496 -11.958 1.00 91.25 300 THR A CA 1
ATOM 2391 C C . THR A 1 300 ? 14.041 -10.872 -11.303 1.00 91.25 300 THR A C 1
ATOM 2393 O O . THR A 1 300 ? 14.450 -10.993 -10.153 1.00 91.25 300 THR A O 1
ATOM 2396 N N . ALA A 1 301 ? 13.669 -11.929 -12.033 1.00 83.88 301 ALA A N 1
ATOM 2397 C CA . ALA A 1 301 ? 13.719 -13.293 -11.515 1.00 83.88 301 ALA A CA 1
ATOM 2398 C C . ALA A 1 301 ? 15.146 -13.713 -11.123 1.00 83.88 301 ALA A C 1
ATOM 2400 O O . ALA A 1 301 ? 15.321 -14.360 -10.095 1.00 83.88 301 ALA A O 1
ATOM 2401 N N . GLY A 1 302 ? 16.167 -13.311 -11.888 1.00 84.56 302 GLY A N 1
ATOM 2402 C CA . GLY A 1 302 ? 17.572 -13.516 -11.518 1.00 84.56 302 GLY A CA 1
ATOM 2403 C C . GLY A 1 302 ? 17.982 -12.746 -10.257 1.00 84.56 302 GLY A C 1
ATOM 2404 O O . GLY A 1 302 ? 18.594 -13.313 -9.355 1.00 84.56 302 GLY A O 1
ATOM 2405 N N . PHE A 1 303 ? 17.588 -11.476 -10.149 1.00 87.62 303 PHE A N 1
ATOM 2406 C CA . PHE A 1 303 ? 17.868 -10.629 -8.987 1.00 87.62 303 PHE A CA 1
ATOM 2407 C C . PHE A 1 303 ? 17.212 -11.167 -7.706 1.00 87.62 303 PHE A C 1
ATOM 2409 O O . PHE A 1 303 ? 17.838 -11.171 -6.639 1.00 87.62 303 PHE A O 1
ATOM 2416 N N . LEU A 1 304 ? 15.971 -11.648 -7.820 1.00 85.19 304 LEU A N 1
ATOM 2417 C CA . LEU A 1 304 ? 15.216 -12.283 -6.741 1.00 85.19 304 LEU A CA 1
ATOM 2418 C C . LEU A 1 304 ? 15.671 -13.720 -6.470 1.00 85.19 304 LEU A C 1
ATOM 2420 O O . LEU A 1 304 ? 15.558 -14.178 -5.347 1.00 85.19 304 LEU A O 1
ATOM 2424 N N . GLY A 1 305 ? 16.210 -14.448 -7.448 1.00 71.88 305 GLY A N 1
ATOM 2425 C CA . GLY A 1 305 ? 16.744 -15.801 -7.246 1.00 71.88 305 GLY A CA 1
ATOM 2426 C C . GLY A 1 305 ? 17.932 -15.849 -6.278 1.00 71.88 305 GLY A C 1
ATOM 2427 O O . GLY A 1 305 ? 18.168 -16.877 -5.652 1.00 71.88 305 GLY A O 1
ATOM 2428 N N . ASN A 1 306 ? 18.617 -14.717 -6.091 1.00 59.12 306 ASN A N 1
ATOM 2429 C CA . ASN A 1 306 ? 19.695 -14.524 -5.117 1.00 59.12 306 ASN A CA 1
ATOM 2430 C C . ASN A 1 306 ? 19.181 -13.998 -3.758 1.00 59.12 306 ASN A C 1
ATOM 2432 O O . ASN A 1 306 ? 19.859 -13.207 -3.102 1.00 59.12 306 ASN A O 1
ATOM 2436 N N . LYS A 1 307 ? 17.947 -14.332 -3.359 1.00 55.62 307 LYS A N 1
ATOM 2437 C CA . LYS A 1 307 ? 17.351 -13.871 -2.094 1.00 55.62 307 LYS A CA 1
ATOM 2438 C C . LYS A 1 307 ? 18.074 -14.514 -0.903 1.00 55.62 307 LYS A C 1
ATOM 2440 O O . LYS A 1 307 ? 17.897 -15.700 -0.648 1.00 55.62 307 LYS A O 1
ATOM 2445 N N . THR A 1 308 ? 18.824 -13.730 -0.142 1.00 47.78 308 THR A N 1
ATOM 2446 C CA . THR A 1 308 ? 18.974 -13.937 1.304 1.00 47.78 308 THR A CA 1
ATOM 2447 C C . THR A 1 308 ? 18.209 -12.818 1.975 1.00 47.78 308 THR A C 1
ATOM 2449 O O . THR A 1 308 ? 18.439 -11.659 1.661 1.00 47.78 308 THR A O 1
ATOM 2452 N N . ILE A 1 309 ? 17.245 -13.167 2.824 1.00 43.50 309 ILE A N 1
ATOM 2453 C CA . ILE A 1 309 ? 16.589 -12.226 3.733 1.00 43.50 309 ILE A CA 1
ATOM 2454 C C . ILE A 1 309 ? 16.368 -12.972 5.032 1.00 43.50 309 ILE A C 1
ATOM 2456 O O . ILE A 1 309 ? 15.858 -14.093 5.023 1.00 43.50 309 ILE A O 1
ATOM 2460 N N . VAL A 1 310 ? 16.810 -12.342 6.116 1.00 41.72 310 VAL A N 1
ATOM 2461 C CA . VAL A 1 310 ? 16.707 -12.816 7.496 1.00 41.72 310 VAL A CA 1
ATOM 2462 C C . VAL A 1 310 ? 15.251 -13.129 7.848 1.00 41.72 310 VAL A C 1
ATOM 2464 O O . VAL A 1 310 ? 14.342 -12.361 7.529 1.00 41.72 310 VAL A O 1
ATOM 2467 N N . GLU A 1 311 ? 15.052 -14.270 8.507 1.00 32.12 311 GLU A N 1
ATOM 2468 C CA . GLU A 1 311 ? 13.753 -14.749 8.973 1.00 32.12 311 GLU A CA 1
ATOM 2469 C C . GLU A 1 311 ? 13.087 -13.755 9.940 1.00 32.12 311 GLU A C 1
ATOM 2471 O O . GLU A 1 311 ? 13.733 -13.287 10.886 1.00 32.12 311 GLU A O 1
ATOM 2476 N N . PRO A 1 312 ? 11.783 -13.464 9.788 1.00 36.97 312 PRO A N 1
ATOM 2477 C CA . PRO A 1 312 ? 11.031 -12.769 10.815 1.00 36.97 312 PRO A CA 1
ATOM 2478 C C . PRO A 1 312 ? 10.679 -13.769 11.924 1.00 36.97 312 PRO A C 1
ATOM 2480 O O . PRO A 1 312 ? 9.609 -14.371 11.902 1.00 36.97 312 PRO A O 1
ATOM 2483 N N . ASN A 1 313 ? 11.629 -13.983 12.842 1.00 38.84 313 ASN A N 1
ATOM 2484 C CA . ASN A 1 313 ? 11.468 -14.185 14.293 1.00 38.84 313 ASN A CA 1
ATOM 2485 C C . ASN A 1 313 ? 12.639 -14.999 14.860 1.00 38.84 313 ASN A C 1
ATOM 2487 O O . ASN A 1 313 ? 12.849 -16.159 14.519 1.00 38.84 313 ASN A O 1
ATOM 2491 N N . GLY A 1 314 ? 13.397 -14.378 15.765 1.00 42.41 314 GLY A N 1
ATOM 2492 C CA . GLY A 1 314 ? 14.576 -14.968 16.379 1.00 42.41 314 GLY A CA 1
ATOM 2493 C C . GLY A 1 314 ? 14.293 -16.243 17.174 1.00 42.41 314 GLY A C 1
ATOM 2494 O O . GLY A 1 314 ? 13.482 -16.264 18.092 1.00 42.41 314 GLY A O 1
ATOM 2495 N N . THR A 1 315 ? 15.073 -17.278 16.891 1.00 30.95 315 THR A N 1
ATOM 2496 C CA . THR A 1 315 ? 15.807 -18.009 17.929 1.00 30.95 315 THR A CA 1
ATOM 2497 C C . THR A 1 315 ? 17.166 -18.372 17.349 1.00 30.95 315 THR A C 1
ATOM 2499 O O . THR A 1 315 ? 17.273 -19.144 16.402 1.00 30.95 315 THR A O 1
ATOM 2502 N N . THR A 1 316 ? 18.217 -17.769 17.895 1.00 32.41 316 THR A N 1
ATOM 2503 C CA . THR A 1 316 ? 19.580 -18.277 17.757 1.00 32.41 316 THR A CA 1
ATOM 2504 C C . THR A 1 316 ? 19.600 -19.707 18.286 1.00 32.41 316 THR A C 1
ATOM 2506 O O . THR A 1 316 ? 19.343 -19.923 19.470 1.00 32.41 316 THR A O 1
ATOM 2509 N N . PHE A 1 317 ? 19.900 -20.675 17.426 1.00 30.12 317 PHE A N 1
ATOM 2510 C CA . PHE A 1 317 ? 20.446 -21.950 17.867 1.00 30.12 317 PHE A CA 1
ATOM 2511 C C . PHE A 1 317 ? 21.923 -21.952 17.504 1.00 30.12 317 PHE A C 1
ATOM 2513 O O . PHE A 1 317 ? 22.296 -22.092 16.339 1.00 30.12 317 PHE A O 1
ATOM 2520 N N . ASP A 1 318 ? 22.743 -21.729 18.527 1.00 36.72 318 ASP A N 1
ATOM 2521 C CA . ASP A 1 318 ? 24.178 -21.951 18.478 1.00 36.72 318 ASP A CA 1
ATOM 2522 C C . ASP A 1 318 ? 24.436 -23.396 18.040 1.00 36.72 318 ASP A C 1
ATOM 2524 O O . ASP A 1 318 ? 23.959 -24.343 18.670 1.00 36.72 318 ASP A O 1
ATOM 2528 N N . MET A 1 319 ? 25.197 -23.580 16.961 1.00 30.72 319 MET A N 1
ATOM 2529 C CA . MET A 1 319 ? 25.804 -24.876 16.679 1.00 30.72 319 MET A CA 1
ATOM 2530 C C . MET A 1 319 ? 27.132 -24.964 17.430 1.00 30.72 319 MET A C 1
ATOM 2532 O O . MET A 1 319 ? 28.196 -24.698 16.875 1.00 30.72 319 MET A O 1
ATOM 2536 N N . GLU A 1 320 ? 27.053 -25.349 18.705 1.00 30.16 320 GLU A N 1
ATOM 2537 C CA . GLU A 1 320 ? 28.117 -26.132 19.330 1.00 30.16 320 GLU A CA 1
ATOM 2538 C C . GLU A 1 320 ? 27.867 -27.627 19.078 1.00 30.16 320 GLU A C 1
ATOM 2540 O O . GLU A 1 320 ? 26.863 -28.187 19.536 1.00 30.16 320 GLU A O 1
ATOM 2545 N N . ASN A 1 321 ? 28.862 -28.227 18.411 1.00 32.91 321 ASN A N 1
ATOM 2546 C CA . ASN A 1 321 ? 29.220 -29.645 18.214 1.00 32.91 321 ASN A CA 1
ATOM 2547 C C . ASN A 1 321 ? 29.188 -30.129 16.764 1.00 32.91 321 ASN A C 1
ATOM 2549 O O . ASN A 1 321 ? 28.098 -30.453 16.247 1.00 32.91 321 ASN A O 1
#

Radius of gyration: 22.18 Å; chains: 1; bounding box: 57×49×62 Å

pLDDT: mean 79.41, std 17.91, range [25.12, 98.31]

Foldseek 3Di:
DVPPVPQVQPAQADDDDDDDDQDFDAPCRLQVHPDLVQWQWKKKAALVQKIDTDDRVLSVVLSVLRRPADTWDKFKFADPPRDFIWMWIATNVRPDIWIQTLQRWTWAAWAFAFDDDPNDTFTITITIHRPDPCSSVVNNVSSVVCCCVDVPNPHDMDGDDPSNDDDHYHDHPQDCPSPDPVCSNVVSVCRSQLLDTPSCRPPSNDQDFPQNLLVSLLRVLLCLQPVRQTDPVSSVVSLVVVCVVVVLVVLLVPQDAPADDDSSVSSCVSLVLADDDPVRHNRRGHGDDPVRSVSSVVSSCVSSVPDDHDDPDDDDDDPDD

Organism: NCBI:txid2885356

Secondary structure (DSSP, 8-state):
---STTTTTS----------PPPPBPHHHHHT-S-GGGEEEEEEE-TTSEEEEPPHHHHHHHHHHHHTSS-EEEEEE---TTSS-EEEEEETTSS-EEEEETTSPEEEEEEEEEEEETTEEEEEEEEEEE-STTHHHHHHHHHHHHHIIIIISS---EE--TTTS-----SB----TTS-HHHHHHHHHHHHTT-S-GGGSS-TTSPPBHHHHHHHHHHHHHHHH-TT--SHHHHHHHHHHHHHHHT-HHHHHT--BTTB--HHHHHHHHTTS----TTS---TTSBPPHHHHHHHHHHHHHHHHT-----SS--------

InterPro domains:
  IPR001119 S-layer homology domain [PF00395] (265-294)
  IPR001119 S-layer homology domain [PS51272] (248-311)